Protein AF-A0A951DSE7-F1 (afdb_monomer)

pLDDT: mean 82.67, std 14.92, range [43.12, 98.25]

Nearest PDB structures (foldseek):
  3umk-assembly1_A  TM=4.446E-01  e=3.932E+00  Homo sapiens

Radius of gyration: 23.28 Å; Cα contacts (8 Å, |Δi|>4): 236; chains: 1; bounding box: 47×39×65 Å

Structure (mmCIF, N/CA/C/O backbone):
data_AF-A0A951DSE7-F1
#
_entry.id   AF-A0A951DSE7-F1
#
loop_
_atom_site.group_PDB
_atom_site.id
_atom_site.type_symbol
_atom_site.label_atom_id
_atom_site.label_alt_id
_atom_site.label_comp_id
_atom_site.label_asym_id
_atom_site.label_entity_id
_atom_site.label_seq_id
_atom_site.pdbx_PDB_ins_code
_atom_site.Cartn_x
_atom_site.Cartn_y
_atom_site.Cartn_z
_atom_site.occupancy
_atom_site.B_iso_or_equiv
_atom_site.auth_seq_id
_atom_site.auth_comp_id
_atom_site.auth_asym_id
_atom_site.auth_atom_id
_atom_site.pdbx_PDB_model_num
ATOM 1 N N . MET A 1 1 ? -20.922 -9.639 40.540 1.00 52.59 1 MET A N 1
ATOM 2 C CA . MET A 1 1 ? -21.982 -9.306 39.557 1.00 52.59 1 MET A CA 1
ATOM 3 C C . MET A 1 1 ? -21.734 -10.113 38.292 1.00 52.59 1 MET A C 1
ATOM 5 O O . MET A 1 1 ? -20.646 -10.017 37.745 1.00 52.59 1 MET A O 1
ATOM 9 N N . CYS A 1 2 ? -22.679 -10.951 37.861 1.00 60.00 2 CYS A N 1
ATOM 10 C CA . CYS A 1 2 ? -22.523 -11.738 36.634 1.00 60.00 2 CYS A CA 1
ATOM 11 C C . CYS A 1 2 ? -22.794 -10.851 35.403 1.00 60.00 2 CYS A C 1
ATOM 13 O O . CYS A 1 2 ? -23.818 -10.167 35.367 1.00 60.00 2 CYS A O 1
ATOM 15 N N . ALA A 1 3 ? -21.908 -10.867 34.403 1.00 63.62 3 ALA A N 1
ATOM 16 C CA . ALA A 1 3 ? -22.114 -10.141 33.146 1.00 63.62 3 ALA A CA 1
ATOM 17 C C . ALA A 1 3 ? -23.346 -10.682 32.395 1.00 63.62 3 ALA A C 1
ATOM 19 O O . ALA A 1 3 ? -23.548 -11.905 32.339 1.00 63.62 3 ALA A O 1
ATOM 20 N N . ARG A 1 4 ? -24.162 -9.784 31.822 1.00 83.31 4 ARG A N 1
ATOM 21 C CA . ARG A 1 4 ? -25.323 -10.139 30.979 1.00 83.31 4 ARG A CA 1
ATOM 22 C C . ARG A 1 4 ? -24.818 -10.818 29.694 1.00 83.31 4 ARG A C 1
ATOM 24 O O . ARG A 1 4 ? -23.717 -10.528 29.238 1.00 83.31 4 ARG A O 1
ATOM 31 N N . ARG A 1 5 ? -25.612 -11.709 29.081 1.00 78.25 5 ARG A N 1
ATOM 32 C CA . ARG A 1 5 ? -25.239 -12.422 27.833 1.00 78.25 5 ARG A CA 1
ATOM 33 C C . ARG A 1 5 ? -24.617 -11.525 26.737 1.00 78.25 5 ARG A C 1
ATOM 35 O O . ARG A 1 5 ? -23.549 -11.897 26.260 1.00 78.25 5 ARG A O 1
ATOM 42 N N . PRO A 1 6 ? -25.190 -10.361 26.370 1.00 81.56 6 PRO A N 1
ATOM 43 C CA . PRO A 1 6 ? -24.578 -9.485 25.364 1.00 81.56 6 PRO A CA 1
ATOM 44 C C . PRO A 1 6 ? -23.247 -8.865 25.818 1.00 81.56 6 PRO A C 1
ATOM 46 O O . PRO A 1 6 ? -22.363 -8.655 25.001 1.00 81.56 6 PRO A O 1
ATOM 49 N N . GLU A 1 7 ? -23.055 -8.620 27.116 1.00 87.62 7 GLU A N 1
ATOM 50 C CA . GLU A 1 7 ? -21.794 -8.079 27.645 1.00 87.62 7 GLU A CA 1
ATOM 51 C C . GLU A 1 7 ? -20.670 -9.113 27.559 1.00 87.62 7 GLU A C 1
ATOM 53 O O . GLU A 1 7 ? -19.542 -8.769 27.222 1.00 87.62 7 GLU A O 1
ATOM 58 N N . ARG A 1 8 ? -20.987 -10.391 27.805 1.00 88.62 8 ARG A N 1
ATOM 59 C CA . ARG A 1 8 ? -20.028 -11.496 27.657 1.00 88.62 8 ARG A CA 1
ATOM 60 C C . ARG A 1 8 ? -19.548 -11.646 26.216 1.00 88.62 8 ARG A C 1
ATOM 62 O O . ARG A 1 8 ? -18.382 -11.959 26.008 1.00 88.62 8 ARG A O 1
ATOM 69 N N . LEU A 1 9 ? -20.426 -11.403 25.240 1.00 91.69 9 LEU A N 1
ATOM 70 C CA . LEU A 1 9 ? -20.064 -11.433 23.824 1.00 91.69 9 LEU A CA 1
ATOM 71 C C . LEU A 1 9 ? -19.043 -10.337 23.494 1.00 91.69 9 LEU A C 1
ATOM 73 O O . LEU A 1 9 ? -18.012 -10.629 22.902 1.00 91.69 9 LEU A O 1
ATOM 77 N N . TRP A 1 10 ? -19.285 -9.104 23.943 1.00 90.44 10 TRP A N 1
ATOM 78 C CA . TRP A 1 10 ? -18.354 -7.991 23.733 1.00 90.44 10 TRP A CA 1
ATOM 79 C C . TRP A 1 10 ? -17.035 -8.156 24.489 1.00 90.44 10 TRP A C 1
ATOM 81 O O . TRP A 1 10 ? -15.987 -7.783 23.974 1.00 90.44 10 TRP A O 1
ATOM 91 N N . GLN A 1 11 ? -17.062 -8.755 25.681 1.00 89.88 11 GLN A N 1
ATOM 92 C CA . GLN A 1 11 ? -15.846 -9.120 26.410 1.00 89.88 11 GLN A CA 1
ATOM 93 C C . GLN A 1 11 ? -15.028 -10.164 25.646 1.00 89.88 11 GLN A C 1
ATOM 95 O O . GLN A 1 11 ? -13.821 -9.998 25.499 1.00 89.88 11 GLN A O 1
ATOM 100 N N . ALA A 1 12 ? -15.676 -11.214 25.135 1.00 92.50 12 ALA A N 1
ATOM 101 C CA . ALA A 1 12 ? -15.009 -12.226 24.323 1.00 92.50 12 ALA A CA 1
ATOM 102 C C . ALA A 1 12 ? -14.435 -11.617 23.037 1.00 92.50 12 ALA A C 1
ATOM 104 O O . ALA A 1 12 ? -13.278 -11.861 22.718 1.00 92.50 12 ALA A O 1
ATOM 105 N N . TYR A 1 13 ? -15.207 -10.773 22.349 1.00 93.38 13 TYR A N 1
ATOM 106 C CA . TYR A 1 13 ? -14.757 -10.062 21.155 1.00 93.38 13 TYR A CA 1
ATOM 107 C C . TYR A 1 13 ? -13.548 -9.164 21.433 1.00 93.38 13 TYR A C 1
ATOM 109 O O . TYR A 1 13 ? -12.573 -9.230 20.701 1.00 93.38 13 TYR A O 1
ATOM 117 N N . PHE A 1 14 ? -13.557 -8.397 22.527 1.00 92.19 14 PHE A N 1
ATOM 118 C CA . PHE A 1 14 ? -12.408 -7.583 22.930 1.00 92.19 14 PHE A CA 1
ATOM 119 C C . PHE A 1 14 ? -11.154 -8.422 23.189 1.00 92.19 14 PHE A C 1
ATOM 121 O O . PHE A 1 14 ? -10.070 -8.052 22.749 1.00 92.19 14 PHE A O 1
ATOM 128 N N . VAL A 1 15 ? -11.292 -9.558 23.880 1.00 92.94 15 VAL A N 1
ATOM 129 C CA . VAL A 1 15 ? -10.162 -10.465 24.126 1.00 92.94 15 VAL A CA 1
ATOM 130 C C . VAL A 1 15 ? -9.638 -11.040 22.812 1.00 92.94 15 VAL A C 1
ATOM 132 O O . VAL A 1 15 ? -8.430 -11.046 22.602 1.00 92.94 15 VAL A O 1
ATOM 135 N N . LEU A 1 16 ? -10.526 -11.486 21.922 1.00 93.50 16 LEU A N 1
ATOM 136 C CA . LEU A 1 16 ? -10.142 -12.032 20.620 1.00 93.50 16 LEU A CA 1
ATOM 137 C C . LEU A 1 16 ? -9.457 -10.980 19.745 1.00 93.50 16 LEU A C 1
ATOM 139 O O . LEU A 1 16 ? -8.369 -11.251 19.251 1.00 93.50 16 LEU A O 1
ATOM 143 N N . ALA A 1 17 ? -10.026 -9.777 19.640 1.00 89.38 17 ALA A N 1
ATOM 144 C CA . ALA A 1 17 ? -9.431 -8.660 18.912 1.00 89.38 17 ALA A CA 1
ATOM 145 C C . ALA A 1 17 ? -8.063 -8.275 19.497 1.00 89.38 17 ALA A C 1
ATOM 147 O O . ALA A 1 17 ? -7.111 -8.062 18.759 1.00 89.38 17 ALA A O 1
ATOM 148 N N . GLY A 1 18 ? -7.926 -8.247 20.827 1.00 87.62 18 GLY A N 1
ATOM 149 C CA . GLY A 1 18 ? -6.646 -7.971 21.482 1.00 87.62 18 GLY A CA 1
ATOM 150 C C . GLY A 1 18 ? -5.586 -9.037 21.199 1.00 87.62 18 GLY A C 1
ATOM 151 O O . GLY A 1 18 ? -4.441 -8.699 20.907 1.00 87.62 18 GLY A O 1
ATOM 152 N N . VAL A 1 19 ? -5.959 -10.320 21.251 1.00 89.06 19 VAL A N 1
ATOM 153 C CA . VAL A 1 19 ? -5.061 -11.434 20.907 1.00 89.06 19 VAL A CA 1
ATOM 154 C C . VAL A 1 19 ? -4.672 -11.379 19.432 1.00 89.06 19 VAL A C 1
ATOM 156 O O . VAL A 1 19 ? -3.492 -11.507 19.123 1.00 89.06 19 VAL A O 1
ATOM 159 N N . GLU A 1 20 ? -5.629 -11.147 18.534 1.00 88.19 20 GLU A N 1
ATOM 160 C CA . GLU A 1 20 ? -5.375 -10.971 17.105 1.00 88.19 20 GLU A CA 1
ATOM 161 C C . GLU A 1 20 ? -4.373 -9.840 16.870 1.00 88.19 20 GLU A C 1
ATOM 163 O O . GLU A 1 20 ? -3.300 -10.099 16.330 1.00 88.19 20 GLU A O 1
ATOM 168 N N . THR A 1 21 ? -4.653 -8.630 17.370 1.00 84.69 21 THR A N 1
ATOM 169 C CA . THR A 1 21 ? -3.757 -7.475 17.229 1.00 84.69 21 THR A CA 1
ATOM 170 C C . THR A 1 21 ? -2.352 -7.793 17.748 1.00 84.69 21 THR A C 1
ATOM 172 O O . THR A 1 21 ? -1.376 -7.502 17.061 1.00 84.69 21 THR A O 1
ATOM 175 N N . LEU A 1 22 ? -2.217 -8.431 18.918 1.00 83.81 22 LEU A N 1
ATOM 176 C CA . LEU A 1 22 ? -0.910 -8.807 19.477 1.00 83.81 22 LEU A CA 1
ATOM 177 C C . LEU A 1 22 ? -0.144 -9.794 18.589 1.00 83.81 22 LEU A C 1
ATOM 179 O O . LEU A 1 22 ? 1.071 -9.666 18.439 1.00 83.81 22 LEU A O 1
ATOM 183 N N . LEU A 1 23 ? -0.838 -10.769 18.002 1.00 84.62 23 LEU A N 1
ATOM 184 C CA . LEU A 1 23 ? -0.226 -11.777 17.136 1.00 84.62 23 LEU A CA 1
ATOM 185 C C . LEU A 1 23 ? 0.147 -11.215 15.759 1.00 84.62 23 LEU A C 1
ATOM 187 O O . LEU A 1 23 ? 1.103 -11.687 15.144 1.00 84.62 23 LEU A O 1
ATOM 191 N N . THR A 1 24 ? -0.590 -10.222 15.261 1.00 81.12 24 THR A N 1
ATOM 192 C CA . THR A 1 24 ? -0.434 -9.727 13.888 1.00 81.12 24 THR A CA 1
ATOM 193 C C . THR A 1 24 ? 0.381 -8.446 13.772 1.00 81.12 24 THR A C 1
ATOM 195 O O . THR A 1 24 ? 0.966 -8.215 12.717 1.00 81.12 24 THR A O 1
ATOM 198 N N . VAL A 1 25 ? 0.456 -7.611 14.815 1.00 76.50 25 VAL A N 1
ATOM 199 C CA . VAL A 1 25 ? 1.111 -6.287 14.735 1.00 76.50 25 VAL A CA 1
ATOM 200 C C . VAL A 1 25 ? 2.616 -6.373 14.457 1.00 76.50 25 VAL A C 1
ATOM 202 O O . VAL A 1 25 ? 3.182 -5.466 13.860 1.00 76.50 25 VAL A O 1
ATOM 205 N N . GLY A 1 26 ? 3.267 -7.475 14.844 1.00 70.69 26 GLY A N 1
ATOM 206 C CA . GLY A 1 26 ? 4.692 -7.709 14.579 1.00 70.69 26 GLY A CA 1
ATOM 207 C C . GLY A 1 26 ? 4.998 -8.266 13.186 1.00 70.69 26 GLY A C 1
ATOM 208 O O . GLY A 1 26 ? 6.162 -8.494 12.859 1.00 70.69 26 GLY A O 1
ATOM 209 N N . LYS A 1 27 ? 3.976 -8.537 12.366 1.00 74.62 27 LYS A N 1
ATOM 210 C CA . LYS A 1 27 ? 4.153 -9.124 11.037 1.00 74.62 27 LYS A CA 1
ATOM 211 C C . LYS A 1 27 ? 4.659 -8.070 10.047 1.00 74.62 27 LYS A C 1
ATOM 213 O O . LYS A 1 27 ? 4.184 -6.938 10.035 1.00 74.62 27 LYS A O 1
ATOM 218 N N . LEU A 1 28 ? 5.579 -8.457 9.160 1.00 67.69 28 LEU A N 1
ATOM 219 C CA . LEU A 1 28 ? 5.971 -7.622 8.017 1.00 67.69 28 LEU A CA 1
ATOM 220 C C . LEU A 1 28 ? 4.732 -7.261 7.180 1.00 67.69 28 LEU A C 1
ATOM 222 O O . LEU A 1 28 ? 3.950 -8.141 6.815 1.00 67.69 28 LEU A O 1
ATOM 226 N N . GLY A 1 29 ? 4.553 -5.966 6.906 1.00 66.06 29 GLY A N 1
ATOM 227 C CA . GLY A 1 29 ? 3.365 -5.425 6.238 1.00 66.06 29 GLY A CA 1
ATOM 228 C C . GLY A 1 29 ? 2.180 -5.117 7.166 1.00 66.06 29 GLY A C 1
ATOM 229 O O . GLY A 1 29 ? 1.130 -4.697 6.678 1.00 66.06 29 GLY A O 1
ATOM 230 N N . ALA A 1 30 ? 2.309 -5.305 8.486 1.00 70.25 30 ALA A N 1
ATOM 231 C CA . ALA A 1 30 ? 1.315 -4.821 9.439 1.00 70.25 30 ALA A CA 1
ATOM 232 C C . ALA A 1 30 ? 1.254 -3.287 9.420 1.00 70.25 30 ALA A C 1
ATOM 234 O O . ALA A 1 30 ? 2.276 -2.608 9.356 1.00 70.25 30 ALA A O 1
ATOM 235 N N . SER A 1 31 ? 0.041 -2.741 9.482 1.00 69.56 31 SER A N 1
ATOM 236 C CA . SER A 1 31 ? -0.204 -1.299 9.445 1.00 69.56 31 SER A CA 1
ATOM 237 C C . SER A 1 31 ? -1.162 -0.865 10.553 1.00 69.56 31 SER A C 1
ATOM 239 O O . SER A 1 31 ? -1.663 -1.675 11.335 1.00 69.56 31 SER A O 1
ATOM 241 N N . SER A 1 32 ? -1.443 0.435 10.617 1.00 71.00 32 SER A N 1
ATOM 242 C CA . SER A 1 32 ? -2.412 1.044 11.534 1.00 71.00 32 SER A CA 1
ATOM 243 C C . SER A 1 32 ? -3.760 0.321 11.582 1.00 71.00 32 SER A C 1
ATOM 245 O O . SER A 1 32 ? -4.372 0.241 12.643 1.00 71.00 32 SER A O 1
ATOM 247 N N . ASN A 1 33 ? -4.213 -0.243 10.462 1.00 75.56 33 ASN A N 1
ATOM 248 C CA . ASN A 1 33 ? -5.548 -0.832 10.346 1.00 75.56 33 ASN A CA 1
ATOM 249 C C . ASN A 1 33 ? -5.786 -2.015 11.302 1.00 75.56 33 ASN A C 1
ATOM 251 O O . ASN A 1 33 ? -6.926 -2.273 11.673 1.00 75.56 33 ASN A O 1
ATOM 255 N N . TYR A 1 34 ? -4.729 -2.682 11.775 1.00 78.75 34 TYR A N 1
ATOM 256 C CA . TYR A 1 34 ? -4.821 -3.799 12.726 1.00 78.75 34 TYR A CA 1
ATOM 257 C C . TYR A 1 34 ? -5.286 -3.384 14.132 1.00 78.75 34 TYR A C 1
ATOM 259 O O . TYR A 1 34 ? -5.658 -4.231 14.944 1.00 78.75 34 TYR A O 1
ATOM 267 N N . TRP A 1 35 ? -5.283 -2.083 14.429 1.00 81.69 35 TRP A N 1
ATOM 268 C CA . TRP A 1 35 ? -5.769 -1.529 15.692 1.00 81.69 35 TRP A CA 1
ATOM 269 C C . TRP A 1 35 ? -7.266 -1.192 15.665 1.00 81.69 35 TRP A C 1
ATOM 271 O O . TRP A 1 35 ? -7.836 -0.892 16.720 1.00 81.69 35 TRP A O 1
ATOM 281 N N . LEU A 1 36 ? -7.915 -1.228 14.493 1.00 83.00 36 LEU A N 1
ATOM 282 C CA . LEU A 1 36 ? -9.318 -0.825 14.335 1.00 83.00 36 LEU A CA 1
ATOM 283 C C . LEU A 1 36 ? -10.268 -1.718 15.133 1.00 83.00 36 LEU A C 1
ATOM 285 O O . LEU A 1 36 ? -11.119 -1.201 15.856 1.00 83.00 36 LEU A O 1
ATOM 289 N N . GLU A 1 37 ? -10.081 -3.034 15.062 1.00 87.00 37 GLU A N 1
ATOM 290 C CA . GLU A 1 37 ? -10.913 -4.015 15.770 1.00 87.00 37 GLU A CA 1
ATOM 291 C C . GLU A 1 37 ? -10.835 -3.821 17.291 1.00 87.00 37 GLU A C 1
ATOM 293 O O . GLU A 1 37 ? -11.853 -3.691 17.980 1.00 87.00 37 GLU A O 1
ATOM 298 N N . LEU A 1 38 ? -9.617 -3.671 17.818 1.00 86.25 38 LEU A N 1
ATOM 299 C CA . LEU A 1 38 ? -9.396 -3.383 19.233 1.00 86.25 38 LEU A CA 1
ATOM 300 C C . LEU A 1 38 ? -9.985 -2.022 19.648 1.00 86.25 38 LEU A C 1
ATOM 302 O O . LEU A 1 38 ? -10.579 -1.905 20.724 1.00 86.25 38 LEU A O 1
ATOM 306 N N . SER A 1 39 ? -9.879 -0.999 18.794 1.00 83.94 39 SER A N 1
ATOM 307 C CA . SER A 1 39 ? -10.446 0.335 19.043 1.00 83.94 39 SER A CA 1
ATOM 308 C C . SER A 1 39 ? -11.981 0.294 19.104 1.00 83.94 39 SER A C 1
ATOM 310 O O . SER A 1 39 ? -12.594 0.886 20.002 1.00 83.94 39 SER A O 1
ATOM 312 N N . ALA A 1 40 ? -12.612 -0.448 18.190 1.00 87.06 40 ALA A N 1
ATOM 313 C CA . ALA A 1 40 ? -14.058 -0.639 18.151 1.00 87.06 40 ALA A CA 1
ATOM 314 C C . ALA A 1 40 ? -14.549 -1.386 19.400 1.00 87.06 40 ALA A C 1
ATOM 316 O O . ALA A 1 40 ? -15.445 -0.904 20.100 1.00 87.06 40 ALA A O 1
ATOM 317 N N . ALA A 1 41 ? -13.903 -2.504 19.745 1.00 89.75 41 ALA A N 1
ATOM 318 C CA . ALA A 1 41 ? -14.232 -3.288 20.933 1.00 89.75 41 ALA A CA 1
ATOM 319 C C . ALA A 1 41 ? -14.085 -2.467 22.230 1.00 89.75 41 ALA A C 1
ATOM 321 O O . ALA A 1 41 ? -14.965 -2.496 23.096 1.00 89.75 41 ALA A O 1
ATOM 322 N N . THR A 1 42 ? -13.011 -1.678 22.340 1.00 86.12 42 THR A N 1
ATOM 323 C CA . THR A 1 42 ? -12.765 -0.782 23.484 1.00 86.12 42 THR A CA 1
ATOM 324 C C . THR A 1 42 ? -13.875 0.258 23.626 1.00 86.12 42 THR A C 1
ATOM 326 O O . THR A 1 42 ? -14.398 0.461 24.724 1.00 86.12 42 THR A O 1
ATOM 329 N N . SER A 1 43 ? -14.288 0.878 22.517 1.00 86.50 43 SER A N 1
ATOM 330 C CA . SER A 1 43 ? -15.341 1.902 22.505 1.00 86.50 43 SER A CA 1
ATOM 331 C C . SER A 1 43 ? -16.677 1.356 23.017 1.00 86.50 43 SER A C 1
ATOM 333 O O . SER A 1 43 ? -17.353 2.000 23.824 1.00 86.50 43 SER A O 1
ATOM 335 N N . VAL A 1 44 ? -17.037 0.132 22.618 1.00 88.00 44 VAL A N 1
ATOM 336 C CA . VAL A 1 44 ? -18.268 -0.522 23.086 1.00 88.00 44 VAL A CA 1
ATOM 337 C C . VAL A 1 44 ? -18.183 -0.879 24.572 1.00 88.00 44 VAL A C 1
ATOM 339 O O . VAL A 1 44 ? -19.128 -0.617 25.323 1.00 88.00 44 VAL A O 1
ATOM 342 N N . LEU A 1 45 ? -17.052 -1.422 25.034 1.00 88.00 45 LEU A N 1
ATOM 343 C CA . LEU A 1 45 ? -16.867 -1.764 26.448 1.00 88.00 45 LEU A CA 1
ATOM 344 C C . LEU A 1 45 ? -16.890 -0.535 27.362 1.00 88.00 45 LEU A C 1
ATOM 346 O O . LEU A 1 45 ? -17.463 -0.611 28.452 1.00 88.00 45 LEU A O 1
ATOM 350 N N . ILE A 1 46 ? -16.353 0.604 26.914 1.00 85.25 46 ILE A N 1
ATOM 351 C CA . ILE A 1 46 ? -16.479 1.886 27.623 1.00 85.25 46 ILE A CA 1
ATOM 352 C C . ILE A 1 46 ? -17.958 2.238 27.841 1.00 85.25 46 ILE A C 1
ATOM 354 O O . ILE A 1 46 ? -18.352 2.584 28.959 1.00 85.25 46 ILE A O 1
ATOM 358 N N . GLY A 1 47 ? -18.796 2.082 26.811 1.00 83.81 47 GLY A N 1
ATOM 359 C CA . GLY A 1 47 ? -20.243 2.289 26.905 1.00 83.81 47 GLY A CA 1
ATOM 360 C C . GLY A 1 47 ? -20.923 1.356 27.914 1.00 83.81 47 GLY A C 1
ATOM 361 O O . GLY A 1 47 ? -21.702 1.811 28.757 1.00 83.81 47 GLY A O 1
ATOM 362 N N . VAL A 1 48 ? -20.590 0.061 27.882 1.00 86.38 48 VAL A N 1
ATOM 363 C CA . VAL A 1 48 ? -21.125 -0.943 28.824 1.00 86.38 48 VAL A CA 1
ATOM 364 C C . VAL A 1 48 ? -20.750 -0.599 30.267 1.00 86.38 48 VAL A C 1
ATOM 366 O O . VAL A 1 48 ? -21.618 -0.567 31.142 1.00 86.38 48 VAL A O 1
ATOM 369 N N . VAL A 1 49 ? -19.475 -0.301 30.528 1.00 83.81 49 VAL A N 1
ATOM 370 C CA . VAL A 1 49 ? -18.984 0.047 31.871 1.00 83.81 49 VAL A CA 1
ATOM 371 C C . VAL A 1 49 ? -19.646 1.326 32.381 1.00 83.81 49 VAL A C 1
ATOM 373 O O . VAL A 1 49 ? -20.092 1.365 33.529 1.00 83.81 49 VAL A O 1
ATOM 376 N N . ALA A 1 50 ? -19.783 2.349 31.538 1.00 81.62 50 ALA A N 1
ATOM 377 C CA . ALA A 1 50 ? -20.447 3.592 31.915 1.00 81.62 50 ALA A CA 1
ATOM 378 C C . ALA A 1 50 ? -21.916 3.378 32.301 1.00 81.62 50 ALA A C 1
ATOM 380 O O . ALA A 1 50 ? -22.374 3.921 33.309 1.00 81.62 50 ALA A O 1
ATOM 381 N N . MET A 1 51 ? -22.644 2.548 31.546 1.00 81.25 51 MET A N 1
ATOM 382 C CA . MET A 1 51 ? -24.021 2.182 31.881 1.00 81.25 51 MET A CA 1
ATOM 383 C C . MET A 1 51 ? -24.103 1.453 33.224 1.00 81.25 51 MET A C 1
ATOM 385 O O . MET A 1 51 ? -24.942 1.804 34.051 1.00 81.25 51 MET A O 1
ATOM 389 N N . ARG A 1 52 ? -23.194 0.509 33.498 1.00 81.12 52 ARG A N 1
ATOM 390 C CA . ARG A 1 52 ? -23.137 -0.187 34.797 1.00 81.12 52 ARG A CA 1
ATOM 391 C C . ARG A 1 52 ? -22.839 0.751 35.957 1.00 81.12 52 ARG A C 1
ATOM 393 O O . ARG A 1 52 ? -23.464 0.639 37.008 1.00 81.12 52 ARG A O 1
ATOM 400 N N . ILE A 1 53 ? -21.917 1.693 35.776 1.00 78.94 53 ILE A N 1
ATOM 401 C CA . ILE A 1 53 ? -21.599 2.668 36.822 1.00 78.94 53 ILE A CA 1
ATOM 402 C C . ILE A 1 53 ? -22.803 3.575 37.090 1.00 78.94 53 ILE A C 1
ATOM 404 O O . ILE A 1 53 ? -23.076 3.848 38.254 1.00 78.94 53 ILE A O 1
ATOM 408 N N . ARG A 1 54 ? -23.562 3.980 36.063 1.00 78.31 54 ARG A N 1
ATOM 409 C CA . ARG A 1 54 ? -24.810 4.743 36.246 1.00 78.31 54 ARG A CA 1
ATOM 410 C C . ARG A 1 54 ? -25.910 3.940 36.943 1.00 78.31 54 ARG A C 1
ATOM 412 O O . ARG A 1 54 ? -26.593 4.512 37.783 1.00 78.31 54 ARG A O 1
ATOM 419 N N . GLU A 1 55 ? -26.074 2.652 36.621 1.00 81.19 55 GLU A N 1
ATOM 420 C CA . GLU A 1 55 ? -27.039 1.763 37.299 1.00 81.19 55 GLU A CA 1
ATOM 421 C C . GLU A 1 55 ? -26.740 1.655 38.809 1.00 81.19 55 GLU A C 1
ATOM 423 O O . GLU A 1 55 ? -27.663 1.616 39.617 1.00 81.19 55 GLU A O 1
ATOM 428 N N . VAL A 1 56 ? -25.457 1.609 39.195 1.00 81.12 56 VAL A N 1
ATOM 429 C CA . VAL A 1 56 ? -25.030 1.391 40.593 1.00 81.12 56 VAL A CA 1
ATOM 430 C C . VAL A 1 56 ? -24.821 2.696 41.370 1.00 81.12 56 VAL A C 1
ATOM 432 O O . VAL A 1 56 ? -24.984 2.711 42.587 1.00 81.12 56 VAL A O 1
ATOM 435 N N . ARG A 1 57 ? -24.416 3.777 40.695 1.00 77.38 57 ARG A N 1
ATOM 436 C CA . ARG A 1 57 ? -24.061 5.080 41.286 1.00 77.38 57 ARG A CA 1
ATOM 437 C C . ARG A 1 57 ? -24.588 6.232 40.423 1.00 77.38 57 ARG A C 1
ATOM 439 O O . ARG A 1 57 ? -23.806 6.856 39.691 1.00 77.38 57 ARG A O 1
ATOM 446 N N . PRO A 1 58 ? -25.900 6.522 40.476 1.00 71.62 58 PRO A N 1
ATOM 447 C CA . PRO A 1 58 ? -26.530 7.541 39.635 1.00 71.62 58 PRO A CA 1
ATOM 448 C C . PRO A 1 58 ? -25.956 8.951 39.854 1.00 71.62 58 PRO A C 1
ATOM 450 O O . PRO A 1 58 ? -25.993 9.779 38.945 1.00 71.62 58 PRO A O 1
ATOM 453 N N . GLU A 1 59 ? -25.361 9.222 41.017 1.00 76.00 59 GLU A N 1
ATOM 454 C CA . GLU A 1 59 ? -24.732 10.499 41.370 1.00 76.00 59 GLU A CA 1
ATOM 455 C C . GLU A 1 59 ? -23.426 10.817 40.610 1.00 76.00 59 GLU A C 1
ATOM 457 O O . GLU A 1 59 ? -22.965 11.964 40.613 1.00 76.00 59 GLU A O 1
ATOM 462 N N . ARG A 1 60 ? -22.811 9.849 39.912 1.00 66.88 60 ARG A N 1
ATOM 463 C CA . ARG A 1 60 ? -21.548 10.067 39.182 1.00 66.88 60 ARG A CA 1
ATOM 464 C C . ARG A 1 60 ? -21.761 10.754 37.827 1.00 66.88 60 ARG A C 1
ATOM 466 O O . ARG A 1 60 ? -21.888 10.106 36.790 1.00 66.88 60 ARG A O 1
ATOM 473 N N . ARG A 1 61 ? -21.671 12.091 37.820 1.00 64.50 61 ARG A N 1
ATOM 474 C CA . ARG A 1 61 ? -21.803 12.956 36.620 1.00 64.50 61 ARG A CA 1
ATOM 475 C C . ARG A 1 61 ? -20.718 12.780 35.541 1.00 64.50 61 ARG A C 1
ATOM 477 O O . ARG A 1 61 ? -20.907 13.248 34.420 1.00 64.50 61 ARG A O 1
ATOM 484 N N . LEU A 1 62 ? -19.611 12.093 35.843 1.00 62.31 62 LEU A N 1
ATOM 485 C CA . LEU A 1 62 ? -18.525 11.843 34.881 1.00 62.31 62 LEU A CA 1
ATOM 486 C C . LEU A 1 62 ? -18.966 10.952 33.700 1.00 62.31 62 LEU A C 1
ATOM 488 O O . LEU A 1 62 ? -18.363 11.005 32.638 1.00 62.31 62 LEU A O 1
ATOM 492 N N . PHE A 1 63 ? -20.044 10.175 33.858 1.00 64.69 63 PHE A N 1
ATOM 493 C CA . PHE A 1 63 ? -20.603 9.293 32.821 1.00 64.69 63 PHE A CA 1
ATOM 494 C C . PHE A 1 63 ? -21.837 9.892 32.128 1.00 64.69 63 PHE A C 1
ATOM 496 O O . PHE A 1 63 ? -22.744 9.181 31.695 1.00 64.69 63 PHE A O 1
ATOM 503 N N . THR A 1 64 ? -21.893 11.220 32.039 1.00 70.50 64 THR A N 1
ATOM 504 C CA . THR A 1 64 ? -22.794 11.924 31.115 1.00 70.50 64 THR A CA 1
ATOM 505 C C . THR A 1 64 ? -22.334 11.704 29.667 1.00 70.50 64 THR A C 1
ATOM 507 O O . THR A 1 64 ? -21.184 11.337 29.438 1.00 70.50 64 THR A O 1
ATOM 510 N N . ALA A 1 65 ? -23.209 11.930 28.678 1.00 70.06 65 ALA A N 1
ATOM 511 C CA . ALA A 1 65 ? -22.864 11.809 27.254 1.00 70.06 65 ALA A CA 1
ATOM 512 C C . ALA A 1 65 ? -21.528 12.494 26.859 1.00 70.06 65 ALA A C 1
ATOM 514 O O . ALA A 1 65 ? -20.718 11.835 26.209 1.00 70.06 65 ALA A O 1
ATOM 515 N N . PRO A 1 66 ? -21.221 13.738 27.294 1.00 73.94 66 PRO A N 1
ATOM 516 C CA . PRO A 1 66 ? -19.928 14.364 27.001 1.00 73.94 66 PRO A CA 1
ATOM 517 C C . PRO A 1 66 ? -18.738 13.715 27.725 1.00 73.94 66 PRO A C 1
ATOM 519 O O . PRO A 1 66 ? -17.661 13.626 27.146 1.00 73.94 66 PRO A O 1
ATOM 522 N N . GLY A 1 67 ? -18.902 13.226 28.959 1.00 75.38 67 GLY A N 1
ATOM 523 C CA . GLY A 1 67 ? -17.821 12.543 29.683 1.00 75.38 67 GLY A CA 1
ATOM 524 C C . GLY A 1 67 ? -17.498 11.159 29.107 1.00 75.38 67 GLY A C 1
ATOM 525 O O . GLY A 1 67 ? -16.337 10.774 29.012 1.00 75.38 67 GLY A O 1
ATOM 526 N N . LEU A 1 68 ? -18.523 10.450 28.630 1.00 73.06 68 LEU A N 1
ATOM 527 C CA . LEU A 1 68 ? -18.398 9.226 27.836 1.00 73.06 68 LEU A CA 1
ATOM 528 C C . LEU A 1 68 ? -17.687 9.481 26.506 1.00 73.06 68 LEU A C 1
ATOM 530 O O . LEU A 1 68 ? -16.755 8.758 26.168 1.00 73.06 68 LEU A O 1
ATOM 534 N N . ALA A 1 69 ? -18.092 10.530 25.786 1.00 71.75 69 ALA A N 1
ATOM 535 C CA . ALA A 1 69 ? -17.440 10.937 24.547 1.00 71.75 69 ALA A CA 1
ATOM 536 C C . ALA A 1 69 ? -15.966 11.295 24.785 1.00 71.75 69 ALA A C 1
ATOM 538 O O . ALA A 1 69 ? -15.112 10.853 24.027 1.00 71.75 69 ALA A O 1
ATOM 539 N N . ALA A 1 70 ? -15.651 12.009 25.870 1.00 77.50 70 ALA A N 1
ATOM 540 C CA . ALA A 1 70 ? -14.277 12.320 26.253 1.00 77.50 70 ALA A CA 1
ATOM 541 C C . ALA A 1 70 ? -13.471 11.063 26.617 1.00 77.50 70 ALA A C 1
ATOM 543 O O . ALA A 1 70 ? -12.313 10.958 26.235 1.00 77.50 70 ALA A O 1
ATOM 544 N N . LEU A 1 71 ? -14.066 10.086 27.308 1.00 79.00 71 LEU A N 1
ATOM 545 C CA . LEU A 1 71 ? -13.389 8.835 27.659 1.00 79.00 71 LEU A CA 1
ATOM 546 C C . LEU A 1 71 ? -13.107 7.968 26.425 1.00 79.00 71 LEU A C 1
ATOM 548 O O . LEU A 1 71 ? -12.005 7.441 26.293 1.00 79.00 71 LEU A O 1
ATOM 552 N N . VAL A 1 72 ? -14.074 7.856 25.510 1.00 77.50 72 VAL A N 1
ATOM 553 C CA . VAL A 1 72 ? -13.873 7.203 24.207 1.00 77.50 72 VAL A CA 1
ATOM 554 C C . VAL A 1 72 ? -12.796 7.943 23.423 1.00 77.50 72 VAL A C 1
ATOM 556 O O . VAL A 1 72 ? -11.872 7.315 22.924 1.00 77.50 72 VAL A O 1
ATOM 559 N N . PHE A 1 73 ? -12.852 9.274 23.380 1.00 77.44 73 PHE A N 1
ATOM 560 C CA . PHE A 1 73 ? -11.848 10.092 22.710 1.00 77.44 73 PHE A CA 1
ATOM 561 C C . PHE A 1 73 ? -10.448 9.876 23.298 1.00 77.44 73 PHE A C 1
ATOM 563 O O . PHE A 1 73 ? -9.509 9.650 22.548 1.00 77.44 73 PHE A O 1
ATOM 570 N N . VAL A 1 74 ? -10.300 9.844 24.624 1.00 80.06 74 VAL A N 1
ATOM 571 C CA . VAL A 1 74 ? -9.021 9.556 25.292 1.00 80.06 74 VAL A CA 1
ATOM 572 C C . VAL A 1 74 ? -8.550 8.124 25.026 1.00 80.06 74 VAL A C 1
ATOM 574 O O . VAL A 1 74 ? -7.360 7.922 24.823 1.00 80.06 74 VAL A O 1
ATOM 577 N N . ALA A 1 75 ? -9.440 7.131 24.981 1.00 77.56 75 ALA A N 1
ATOM 578 C CA . ALA A 1 75 ? -9.073 5.752 24.642 1.00 77.56 75 ALA A CA 1
ATOM 579 C C . ALA A 1 75 ? -8.625 5.609 23.175 1.00 77.56 75 ALA A C 1
ATOM 581 O O . ALA A 1 75 ? -7.642 4.925 22.881 1.00 77.56 75 ALA A O 1
ATOM 582 N N . LEU A 1 76 ? -9.294 6.315 22.261 1.00 74.06 76 LEU A N 1
ATOM 583 C CA . LEU A 1 76 ? -8.870 6.433 20.867 1.00 74.06 76 LEU A CA 1
ATOM 584 C C . LEU A 1 76 ? -7.514 7.150 20.774 1.00 74.06 76 LEU A C 1
ATOM 586 O O . LEU A 1 76 ? -6.628 6.677 20.069 1.00 74.06 76 LEU A O 1
ATOM 590 N N . LEU A 1 77 ? -7.299 8.217 21.554 1.00 70.69 77 LEU A N 1
ATOM 591 C CA . LEU A 1 77 ? -6.010 8.909 21.658 1.00 70.69 77 LEU A CA 1
ATOM 592 C C . LEU A 1 77 ? -4.910 8.044 22.291 1.00 70.69 77 LEU A C 1
ATOM 594 O O . LEU A 1 77 ? -3.761 8.130 21.883 1.00 70.69 77 LEU A O 1
ATOM 598 N N . ALA A 1 78 ? -5.222 7.173 23.247 1.00 68.00 78 ALA A N 1
ATOM 599 C CA . ALA A 1 78 ? -4.253 6.238 23.827 1.00 68.00 78 ALA A CA 1
ATOM 600 C C . ALA A 1 78 ? -3.805 5.169 22.821 1.00 68.00 78 ALA A C 1
ATOM 602 O O . ALA A 1 78 ? -2.725 4.600 22.958 1.00 68.00 78 ALA A O 1
ATOM 603 N N . SER A 1 79 ? -4.610 4.935 21.784 1.00 64.75 79 SER A N 1
ATOM 604 C CA . SER A 1 79 ? -4.237 4.094 20.649 1.00 64.75 79 SER A CA 1
ATOM 605 C C . SER A 1 79 ? -3.340 4.851 19.659 1.00 64.75 79 SER A C 1
ATOM 607 O O . SER A 1 79 ? -2.670 4.225 18.844 1.00 64.75 79 SER A O 1
ATOM 609 N N . VAL A 1 80 ? -3.265 6.190 19.734 1.00 63.59 80 VAL A N 1
ATOM 610 C CA . VAL A 1 80 ? -2.491 7.033 18.805 1.00 63.59 80 VAL A CA 1
ATOM 611 C C . VAL A 1 80 ? -0.997 6.726 18.808 1.00 63.59 80 VAL A C 1
ATOM 613 O O . VAL A 1 80 ? -0.479 6.667 17.711 1.00 63.59 80 VAL A O 1
ATOM 616 N N . PRO A 1 81 ? -0.287 6.454 19.920 1.00 57.88 81 PRO A N 1
ATOM 617 C CA . PRO A 1 81 ? 1.105 5.982 19.888 1.00 57.88 81 PRO A CA 1
ATOM 618 C C . PRO A 1 81 ? 1.298 4.681 19.088 1.00 57.88 81 PRO A C 1
ATOM 620 O O . PRO A 1 81 ? 2.277 4.522 18.362 1.00 57.88 81 PRO A O 1
ATOM 623 N N . ALA A 1 82 ? 0.324 3.773 19.177 1.00 59.78 82 ALA A N 1
ATOM 624 C CA . ALA A 1 82 ? 0.272 2.513 18.436 1.00 59.78 82 ALA A CA 1
ATOM 625 C C . ALA A 1 82 ? -0.025 2.734 16.942 1.00 59.78 82 ALA A C 1
ATOM 627 O O . ALA A 1 82 ? 0.583 2.101 16.078 1.00 59.78 82 ALA A O 1
ATOM 628 N N . TYR A 1 83 ? -0.882 3.707 16.630 1.00 57.84 83 TYR A N 1
ATOM 629 C CA . TYR A 1 83 ? -0.993 4.259 15.285 1.00 57.84 83 TYR A CA 1
ATOM 630 C C . TYR A 1 83 ? 0.306 4.994 14.884 1.00 57.84 83 TYR A C 1
ATOM 632 O O . TYR A 1 83 ? 0.708 4.907 13.731 1.00 57.84 83 TYR A O 1
ATOM 640 N N . GLN A 1 84 ? 1.017 5.645 15.816 1.00 48.31 84 GLN A N 1
ATOM 641 C CA . GLN A 1 84 ? 2.138 6.558 15.572 1.00 48.31 84 GLN A CA 1
ATOM 642 C C . GLN A 1 84 ? 3.488 5.914 15.325 1.00 48.31 84 GLN A C 1
ATOM 644 O O . GLN A 1 84 ? 4.291 6.515 14.614 1.00 48.31 84 GLN A O 1
ATOM 649 N N . ALA A 1 85 ? 3.699 4.677 15.763 1.00 52.06 85 ALA A N 1
ATOM 650 C CA . ALA A 1 85 ? 4.790 3.859 15.237 1.00 52.06 85 ALA A CA 1
ATOM 651 C C . ALA A 1 85 ? 4.714 3.717 13.695 1.00 52.06 85 ALA A C 1
ATOM 653 O O . ALA A 1 85 ? 5.744 3.550 13.054 1.00 52.06 85 ALA A O 1
ATOM 654 N N . ASN A 1 86 ? 3.518 3.891 13.106 1.00 50.56 86 ASN A N 1
ATOM 655 C CA . ASN A 1 86 ? 3.291 4.054 11.664 1.00 50.56 86 ASN A CA 1
ATOM 656 C C . ASN A 1 86 ? 3.027 5.518 11.237 1.00 50.56 86 ASN A C 1
ATOM 658 O O . ASN A 1 86 ? 3.086 5.828 10.052 1.00 50.56 86 ASN A O 1
ATOM 662 N N . VAL A 1 87 ? 2.730 6.441 12.164 1.00 43.12 87 VAL A N 1
ATOM 663 C CA . VAL A 1 87 ? 2.443 7.865 11.874 1.00 43.12 87 VAL A CA 1
ATOM 664 C C . VAL A 1 87 ? 3.698 8.731 11.872 1.00 43.12 87 VAL A C 1
ATOM 666 O O . VAL A 1 87 ? 3.604 9.841 11.398 1.00 43.12 87 VAL A O 1
ATOM 669 N N . SER A 1 88 ? 4.887 8.295 12.288 1.00 43.47 88 SER A N 1
ATOM 670 C CA . SER A 1 88 ? 6.111 9.002 11.857 1.00 43.47 88 SER A CA 1
ATOM 671 C C . SER A 1 88 ? 6.266 8.906 10.334 1.00 43.47 88 SER A C 1
ATOM 673 O O . SER A 1 88 ? 6.435 9.923 9.674 1.00 43.47 88 SER A O 1
ATOM 675 N N . GLN A 1 89 ? 6.041 7.716 9.765 1.00 50.03 89 GLN A N 1
ATOM 676 C CA . GLN A 1 89 ? 5.947 7.513 8.317 1.00 50.03 89 GLN A CA 1
ATOM 677 C C . GLN A 1 89 ? 4.714 8.195 7.716 1.00 50.03 89 GLN A C 1
ATOM 679 O O . GLN A 1 89 ? 4.828 8.832 6.675 1.00 50.03 89 GLN A O 1
ATOM 684 N N . ALA A 1 90 ? 3.547 8.112 8.365 1.00 46.06 90 ALA A N 1
ATOM 685 C CA . ALA A 1 90 ? 2.348 8.775 7.859 1.00 46.06 90 ALA A CA 1
ATOM 686 C C . ALA A 1 90 ? 2.395 10.299 8.026 1.00 46.06 90 ALA A C 1
ATOM 688 O O . ALA A 1 90 ? 1.827 10.965 7.192 1.00 46.06 90 ALA A O 1
ATOM 689 N N . LEU A 1 91 ? 3.064 10.883 9.027 1.00 45.41 91 LEU A N 1
ATOM 690 C CA . LEU A 1 91 ? 3.283 12.333 9.158 1.00 45.41 91 LEU A CA 1
ATOM 691 C C . LEU A 1 91 ? 4.372 12.791 8.204 1.00 45.41 91 LEU A C 1
ATOM 693 O O . LEU A 1 91 ? 4.205 13.851 7.635 1.00 45.41 91 LEU A O 1
ATOM 697 N N . GLU A 1 92 ? 5.443 12.034 7.966 1.00 52.28 92 GLU A N 1
ATOM 698 C CA . GLU A 1 92 ? 6.372 12.349 6.872 1.00 52.28 92 GLU A CA 1
ATOM 699 C C . GLU A 1 92 ? 5.640 12.334 5.524 1.00 52.28 92 GLU A C 1
ATOM 701 O O . GLU A 1 92 ? 5.766 13.276 4.748 1.00 52.28 92 GLU A O 1
ATOM 706 N N . GLN A 1 93 ? 4.790 11.331 5.280 1.00 49.59 93 GLN A N 1
ATOM 707 C CA . GLN A 1 93 ? 3.942 11.260 4.090 1.00 49.59 93 GLN A CA 1
ATOM 708 C C . GLN A 1 93 ? 2.846 12.330 4.074 1.00 49.59 93 GLN A C 1
ATOM 710 O O . GLN A 1 93 ? 2.544 12.836 3.004 1.00 49.59 93 GLN A O 1
ATOM 715 N N . GLU A 1 94 ? 2.252 12.702 5.209 1.00 46.25 94 GLU A N 1
ATOM 716 C CA . GLU A 1 94 ? 1.141 13.659 5.296 1.00 46.25 94 GLU A CA 1
ATOM 717 C C . GLU A 1 94 ? 1.640 15.110 5.333 1.00 46.25 94 GLU A C 1
ATOM 719 O O . GLU A 1 94 ? 0.978 15.991 4.805 1.00 46.25 94 GLU A O 1
ATOM 724 N N . PHE A 1 95 ? 2.821 15.381 5.896 1.00 46.75 95 PHE A N 1
ATOM 725 C CA . PHE A 1 95 ? 3.521 16.660 5.765 1.00 46.75 95 PHE A CA 1
ATOM 726 C C . PHE A 1 95 ? 4.075 16.821 4.348 1.00 46.75 95 PHE A C 1
ATOM 728 O O . PHE A 1 95 ? 3.857 17.874 3.758 1.00 46.75 95 PHE A O 1
ATOM 735 N N . ALA A 1 96 ? 4.637 15.767 3.740 1.00 49.06 96 ALA A N 1
ATOM 736 C CA . ALA A 1 96 ? 4.936 15.769 2.306 1.00 49.06 96 ALA A CA 1
ATOM 737 C C . ALA A 1 96 ? 3.656 15.958 1.466 1.00 49.06 96 ALA A C 1
ATOM 739 O O . ALA A 1 96 ? 3.653 16.730 0.514 1.00 49.06 96 ALA A O 1
ATOM 740 N N . ARG A 1 97 ? 2.531 15.324 1.838 1.00 47.59 97 ARG A N 1
ATOM 741 C CA . ARG A 1 97 ? 1.215 15.515 1.195 1.00 47.59 97 ARG A CA 1
ATOM 742 C C . ARG A 1 97 ? 0.573 16.874 1.488 1.00 47.59 97 ARG A C 1
ATOM 744 O O . ARG A 1 97 ? -0.279 17.277 0.717 1.00 47.59 97 ARG A O 1
ATOM 751 N N . ARG A 1 98 ? 0.929 17.571 2.570 1.00 44.09 98 ARG A N 1
ATOM 752 C CA . ARG A 1 98 ? 0.427 18.921 2.891 1.00 44.09 98 ARG A CA 1
ATOM 753 C C . ARG A 1 98 ? 1.208 20.013 2.171 1.00 44.09 98 ARG A C 1
ATOM 755 O O . ARG A 1 98 ? 0.592 21.005 1.794 1.00 44.09 98 ARG A O 1
ATOM 762 N N . ASP A 1 99 ? 2.503 19.813 1.935 1.00 48.84 99 ASP A N 1
ATOM 763 C CA . ASP A 1 99 ? 3.276 20.648 1.002 1.00 48.84 99 ASP A CA 1
ATOM 764 C C . ASP A 1 99 ? 2.860 20.394 -0.457 1.00 48.84 99 ASP A C 1
ATOM 766 O O . ASP A 1 99 ? 2.882 21.292 -1.300 1.00 48.84 99 ASP A O 1
ATOM 770 N N . ASN A 1 100 ? 2.379 19.187 -0.747 1.00 49.44 100 ASN A N 1
ATOM 771 C CA . ASN A 1 100 ? 1.745 18.836 -2.008 1.00 49.44 100 ASN A CA 1
ATOM 772 C C . ASN A 1 100 ? 0.292 19.335 -2.056 1.00 49.44 100 ASN A C 1
ATOM 774 O O . ASN A 1 100 ? -0.639 18.671 -1.612 1.00 49.44 100 ASN A O 1
ATOM 778 N N . GLN A 1 101 ? 0.080 20.513 -2.637 1.00 55.31 101 GLN A N 1
ATOM 779 C CA . GLN A 1 101 ? -1.251 21.094 -2.837 1.00 55.31 101 GLN A CA 1
ATOM 780 C C . GLN A 1 101 ? -2.270 20.049 -3.370 1.00 55.31 101 GLN A C 1
ATOM 782 O O . GLN A 1 101 ? -1.919 19.268 -4.256 1.00 55.31 101 GLN A O 1
ATOM 787 N N . PRO A 1 102 ? -3.542 20.031 -2.911 1.00 58.75 102 PRO A N 1
ATOM 788 C CA . PRO A 1 102 ? -4.588 19.113 -3.401 1.00 58.75 102 PRO A CA 1
ATOM 789 C C . PRO A 1 102 ? -4.735 19.078 -4.933 1.00 58.75 102 PRO A C 1
ATOM 791 O O . PRO A 1 102 ? -5.123 18.068 -5.517 1.00 58.75 102 PRO A O 1
ATOM 794 N N . THR A 1 103 ? -4.380 20.182 -5.588 1.00 63.12 103 THR A N 1
ATOM 795 C CA . THR A 1 103 ? -4.290 20.346 -7.043 1.00 63.12 103 THR A CA 1
ATOM 796 C C . THR A 1 103 ? -3.243 19.441 -7.695 1.00 63.12 103 THR A C 1
ATOM 798 O O . THR A 1 103 ? -3.448 18.976 -8.810 1.00 63.12 103 THR A O 1
ATOM 801 N N . ALA A 1 104 ? -2.154 19.137 -6.999 1.00 72.69 104 ALA A N 1
ATOM 802 C CA . ALA A 1 104 ? -0.983 18.467 -7.544 1.00 72.69 104 ALA A CA 1
ATOM 803 C C . ALA A 1 104 ? -1.167 16.934 -7.618 1.00 72.69 104 ALA A C 1
ATOM 805 O O . ALA A 1 104 ? -0.823 16.303 -8.617 1.00 72.69 104 ALA A O 1
ATOM 806 N N . ARG A 1 105 ? -1.849 16.323 -6.633 1.00 83.75 105 ARG A N 1
ATOM 807 C CA . ARG A 1 105 ? -2.312 14.925 -6.763 1.00 83.75 105 ARG A CA 1
ATOM 808 C C . ARG A 1 105 ? -3.355 14.788 -7.872 1.00 83.75 105 ARG A C 1
ATOM 810 O O . ARG A 1 105 ? -3.304 13.830 -8.636 1.00 83.75 105 ARG A O 1
ATOM 817 N N . ALA A 1 106 ? -4.278 15.744 -7.976 1.00 87.88 106 ALA A N 1
ATOM 818 C CA . ALA A 1 106 ? -5.273 15.750 -9.044 1.00 87.88 106 ALA A CA 1
ATOM 819 C C . ALA A 1 106 ? -4.618 15.840 -10.434 1.00 87.88 106 ALA A C 1
ATOM 821 O O . ALA A 1 106 ? -5.074 15.180 -11.365 1.00 87.88 106 ALA A O 1
ATOM 822 N N . GLU A 1 107 ? -3.522 16.592 -10.570 1.00 90.56 107 GLU A N 1
ATOM 823 C CA . GLU A 1 107 ? -2.725 16.652 -11.798 1.00 90.56 107 GLU A CA 1
ATOM 824 C C . GLU A 1 107 ? -2.070 15.304 -12.129 1.00 90.56 107 GLU A C 1
ATOM 826 O O . GLU A 1 107 ? -2.196 14.826 -13.258 1.00 90.56 107 GLU A O 1
ATOM 831 N N . LEU A 1 108 ? -1.451 14.646 -11.142 1.00 91.88 108 LEU A N 1
ATOM 832 C CA . LEU A 1 108 ? -0.866 13.313 -11.311 1.00 91.88 108 LEU A CA 1
ATOM 833 C C . LEU A 1 108 ? -1.914 12.277 -11.741 1.00 91.88 108 LEU A C 1
ATOM 835 O O . LEU A 1 108 ? -1.693 11.522 -12.689 1.00 91.88 108 LEU A O 1
ATOM 839 N N . VAL A 1 109 ? -3.073 12.272 -11.082 1.00 94.56 109 VAL A N 1
ATOM 840 C CA . VAL A 1 109 ? -4.203 11.396 -11.423 1.00 94.56 109 VAL A CA 1
ATOM 841 C C . VAL A 1 109 ? -4.717 11.697 -12.832 1.00 94.56 109 VAL A C 1
ATOM 843 O O . VAL A 1 109 ? -4.930 10.774 -13.616 1.00 94.56 109 VAL A O 1
ATOM 846 N N . ALA A 1 110 ? -4.865 12.972 -13.200 1.00 94.81 110 ALA A N 1
ATOM 847 C CA . ALA A 1 110 ? -5.299 13.361 -14.539 1.00 94.81 110 ALA A CA 1
ATOM 848 C C . ALA A 1 110 ? -4.291 12.946 -15.623 1.00 94.81 110 ALA A C 1
ATOM 850 O O . ALA A 1 110 ? -4.694 12.525 -16.708 1.00 94.81 110 ALA A O 1
ATOM 851 N N . MET A 1 111 ? -2.989 13.036 -15.344 1.00 94.81 111 MET A N 1
ATOM 852 C CA . MET A 1 111 ? -1.939 12.549 -16.238 1.00 94.81 111 MET A CA 1
ATOM 853 C C . MET A 1 111 ? -2.014 11.026 -16.396 1.00 94.81 111 MET A C 1
ATOM 855 O O . MET A 1 111 ? -2.051 10.539 -17.525 1.00 94.81 111 MET A O 1
ATOM 859 N N . ALA A 1 112 ? -2.102 10.279 -15.291 1.00 96.25 112 ALA A N 1
ATOM 860 C CA . ALA A 1 112 ? -2.238 8.823 -15.320 1.00 96.25 112 ALA A CA 1
ATOM 861 C C . ALA A 1 112 ? -3.513 8.374 -16.058 1.00 96.25 112 ALA A C 1
ATOM 863 O O . ALA A 1 112 ? -3.485 7.392 -16.797 1.00 96.25 112 ALA A O 1
ATOM 864 N N . ALA A 1 113 ? -4.616 9.115 -15.921 1.00 97.25 113 ALA A N 1
ATOM 865 C CA . ALA A 1 113 ? -5.869 8.833 -16.620 1.00 97.25 113 ALA A CA 1
ATOM 866 C C . ALA A 1 113 ? -5.746 9.025 -18.143 1.00 97.25 113 ALA A C 1
ATOM 868 O O . ALA A 1 113 ? -6.316 8.248 -18.909 1.00 97.25 113 ALA A O 1
ATOM 869 N N . ARG A 1 114 ? -4.985 10.037 -18.587 1.00 97.06 114 ARG A N 1
ATOM 870 C CA . ARG A 1 114 ? -4.752 10.345 -20.012 1.00 97.06 114 ARG A CA 1
ATOM 871 C C . ARG A 1 114 ? -3.693 9.468 -20.671 1.00 97.06 114 ARG A C 1
ATOM 873 O O . ARG A 1 114 ? -3.636 9.435 -21.897 1.00 97.06 114 ARG A O 1
ATOM 880 N N . GLU A 1 115 ? -2.854 8.791 -19.892 1.00 97.31 115 GLU A N 1
ATOM 881 C CA . GLU A 1 115 ? -1.832 7.894 -20.427 1.00 97.31 115 GLU A CA 1
ATOM 882 C C . GLU A 1 115 ? -2.502 6.793 -21.272 1.00 97.31 115 GLU A C 1
ATOM 884 O O . GLU A 1 115 ? -3.361 6.083 -20.751 1.00 97.31 115 GLU A O 1
ATOM 889 N N . PRO A 1 116 ? -2.168 6.615 -22.563 1.00 93.88 116 PRO A N 1
ATOM 890 C CA . PRO A 1 116 ? -2.795 5.577 -23.385 1.00 93.88 116 PRO A CA 1
ATOM 891 C C . PRO A 1 116 ? -2.408 4.164 -22.927 1.00 93.88 116 PRO A C 1
ATOM 893 O O . PRO A 1 116 ? -3.218 3.241 -23.018 1.00 93.88 116 PRO A O 1
ATOM 896 N N . GLY A 1 117 ? -1.185 3.999 -22.415 1.00 92.88 117 GLY A N 1
ATOM 897 C CA . GLY A 1 117 ? -0.665 2.726 -21.930 1.00 92.88 117 GLY A CA 1
ATOM 898 C C . GLY A 1 117 ? -1.152 2.326 -20.534 1.00 92.88 117 GLY A C 1
ATOM 899 O O . GLY A 1 117 ? -1.934 3.017 -19.868 1.00 92.88 117 GLY A O 1
ATOM 900 N N . ALA A 1 118 ? -0.652 1.174 -20.083 1.00 97.12 118 ALA A N 1
ATOM 901 C CA . ALA A 1 118 ? -0.776 0.755 -18.694 1.00 97.12 118 ALA A CA 1
ATOM 902 C C . ALA A 1 118 ? 0.092 1.648 -17.794 1.00 97.12 118 ALA A C 1
ATOM 904 O O . ALA A 1 118 ? 1.195 2.038 -18.184 1.00 97.12 118 ALA A O 1
ATOM 905 N N . VAL A 1 119 ? -0.401 1.944 -16.592 1.00 97.88 119 VAL A N 1
ATOM 906 C CA . VAL A 1 119 ? 0.322 2.726 -15.584 1.00 97.88 119 VAL A CA 1
ATOM 907 C C . VAL A 1 119 ? 0.756 1.783 -14.471 1.00 97.88 119 VAL A C 1
ATOM 909 O O . VAL A 1 119 ? -0.083 1.120 -13.862 1.00 97.88 119 VAL A O 1
ATOM 912 N N . LEU A 1 120 ? 2.059 1.715 -14.211 1.00 98.06 120 LEU A N 1
ATOM 913 C CA . LEU A 1 120 ? 2.607 0.995 -13.064 1.00 98.06 120 LEU A CA 1
ATOM 914 C C . LEU A 1 120 ? 2.864 1.987 -11.934 1.00 98.06 120 LEU A C 1
ATOM 916 O O . LEU A 1 120 ? 3.492 3.020 -12.149 1.00 98.06 120 LEU A O 1
ATOM 920 N N . THR A 1 121 ? 2.402 1.679 -10.727 1.00 96.00 121 THR A N 1
ATOM 921 C CA . THR A 1 121 ? 2.631 2.544 -9.570 1.00 96.00 121 THR A CA 1
ATOM 922 C C . THR A 1 121 ? 2.705 1.755 -8.275 1.00 96.00 121 THR A C 1
ATOM 924 O O . THR A 1 121 ? 2.040 0.730 -8.140 1.00 96.00 121 THR A O 1
ATOM 927 N N . ASP A 1 122 ? 3.528 2.228 -7.340 1.00 92.94 122 ASP A N 1
ATOM 928 C CA . ASP A 1 122 ? 3.630 1.707 -5.976 1.00 92.94 122 ASP A CA 1
ATOM 929 C C . ASP A 1 122 ? 2.634 2.371 -5.006 1.00 92.94 122 ASP A C 1
ATOM 931 O O . ASP A 1 122 ? 2.524 1.953 -3.854 1.00 92.94 122 ASP A O 1
ATOM 935 N N . ASP A 1 123 ? 1.882 3.384 -5.449 1.00 91.50 123 ASP A N 1
ATOM 936 C CA . ASP A 1 123 ? 0.665 3.857 -4.787 1.00 91.50 123 ASP A CA 1
ATOM 937 C C . ASP A 1 123 ? -0.566 3.418 -5.606 1.00 91.50 123 ASP A C 1
ATOM 939 O O . ASP A 1 123 ? -0.958 4.099 -6.562 1.00 91.50 123 ASP A O 1
ATOM 943 N N . PRO A 1 124 ? -1.223 2.297 -5.246 1.00 91.25 124 PRO A N 1
ATOM 944 C CA . PRO A 1 124 ? -2.374 1.795 -5.995 1.00 91.25 124 PRO A CA 1
ATOM 945 C C . PRO A 1 124 ? -3.550 2.786 -6.024 1.00 91.25 124 PRO A C 1
ATOM 947 O O . PRO A 1 124 ? -4.390 2.701 -6.922 1.00 91.25 124 PRO A O 1
ATOM 950 N N . GLY A 1 125 ? -3.602 3.752 -5.097 1.00 90.81 125 GLY A N 1
ATOM 951 C CA . GLY A 1 125 ? -4.615 4.803 -5.082 1.00 90.81 125 GLY A CA 1
ATOM 952 C C . GLY A 1 125 ? -4.584 5.673 -6.338 1.00 90.81 125 GLY A C 1
ATOM 953 O O . GLY A 1 125 ? -5.644 6.039 -6.837 1.00 90.81 125 GLY A O 1
ATOM 954 N N . ILE A 1 126 ? -3.401 5.940 -6.906 1.00 92.50 126 ILE A N 1
ATOM 955 C CA . ILE A 1 126 ? -3.269 6.715 -8.151 1.00 92.50 126 ILE A CA 1
ATOM 956 C C . ILE A 1 126 ? -3.922 5.983 -9.326 1.00 92.50 126 ILE A C 1
ATOM 958 O O . ILE A 1 126 ? -4.668 6.593 -10.089 1.00 92.50 126 ILE A O 1
ATOM 962 N N . ALA A 1 127 ? -3.685 4.674 -9.460 1.00 95.19 127 ALA A N 1
ATOM 963 C CA . ALA A 1 127 ? -4.286 3.881 -10.531 1.00 95.19 127 ALA A CA 1
ATOM 964 C C . ALA A 1 127 ? -5.816 3.832 -10.402 1.00 95.19 127 ALA A C 1
ATOM 966 O O . ALA A 1 127 ? -6.520 4.063 -11.384 1.00 95.19 127 ALA A O 1
ATOM 967 N N . VAL A 1 128 ? -6.328 3.59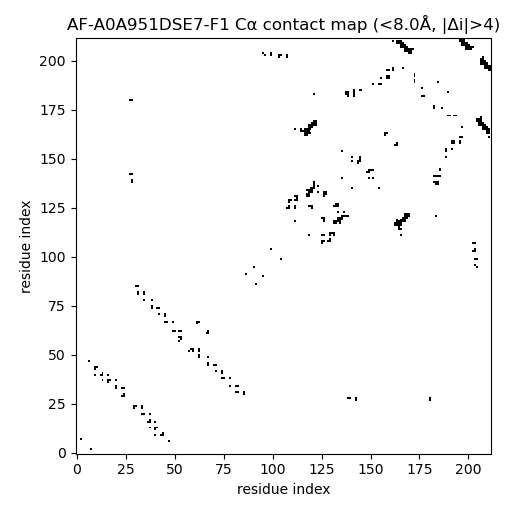8 -9.188 1.00 95.31 128 VAL A N 1
ATOM 968 C CA . VAL A 1 128 ? -7.774 3.546 -8.919 1.00 95.31 128 VAL A CA 1
ATOM 969 C C . VAL A 1 128 ? -8.446 4.890 -9.208 1.00 95.31 128 VAL A C 1
ATOM 971 O O . VAL A 1 128 ? -9.442 4.928 -9.928 1.00 95.31 128 VAL A O 1
ATOM 974 N N . GLU A 1 129 ? -7.894 5.995 -8.702 1.00 95.06 129 GLU A N 1
ATOM 975 C CA . GLU A 1 129 ? -8.437 7.345 -8.922 1.00 95.06 129 GLU A CA 1
ATOM 976 C C . GLU A 1 129 ? -8.393 7.756 -10.401 1.00 95.06 129 GLU A C 1
ATOM 978 O O . GLU A 1 129 ? -9.287 8.455 -10.875 1.00 95.06 129 GLU A O 1
ATOM 983 N N . ALA A 1 130 ? -7.396 7.280 -11.150 1.00 95.88 130 ALA A N 1
ATOM 984 C CA . ALA A 1 130 ? -7.260 7.514 -12.586 1.00 95.88 130 ALA A CA 1
ATOM 985 C C . ALA A 1 130 ? -8.163 6.616 -13.455 1.00 95.88 130 ALA A C 1
ATOM 987 O O . ALA A 1 130 ? -8.121 6.715 -14.683 1.00 95.88 130 ALA A O 1
ATOM 988 N N . GLY A 1 131 ? -8.947 5.710 -12.856 1.00 96.69 131 GLY A N 1
ATOM 989 C CA . GLY A 1 131 ? -9.758 4.734 -13.592 1.00 96.69 131 GLY A CA 1
ATOM 990 C C . GLY A 1 131 ? -8.924 3.687 -14.342 1.00 96.69 131 GLY A C 1
ATOM 991 O O . GLY A 1 131 ? -9.382 3.118 -15.334 1.00 96.69 131 GLY A O 1
ATOM 992 N N . LYS A 1 132 ? -7.688 3.444 -13.897 1.00 96.88 132 LYS A N 1
ATOM 993 C CA . LYS A 1 132 ? -6.760 2.453 -14.451 1.00 96.88 132 LYS A CA 1
ATOM 994 C C . LYS A 1 132 ? -6.775 1.173 -13.618 1.00 96.88 132 LYS A C 1
ATOM 996 O O . LYS A 1 132 ? -7.150 1.151 -12.448 1.00 96.88 132 LYS A O 1
ATOM 1001 N N . ARG A 1 133 ? -6.331 0.075 -14.228 1.00 96.88 133 ARG A N 1
ATOM 1002 C CA . ARG A 1 133 ? -6.105 -1.187 -13.519 1.00 96.88 133 ARG A CA 1
ATOM 1003 C C . ARG A 1 133 ? -4.871 -1.065 -12.623 1.00 96.88 133 ARG A C 1
ATOM 1005 O O . ARG A 1 133 ? -3.851 -0.534 -13.050 1.00 96.88 133 ARG A O 1
ATOM 1012 N N . VAL A 1 134 ? -4.948 -1.615 -11.412 1.00 96.69 134 VAL A N 1
ATOM 1013 C CA . VAL A 1 134 ? -3.761 -1.850 -10.578 1.00 96.69 134 VAL A CA 1
ATOM 1014 C C . VAL A 1 134 ? -2.992 -3.019 -11.190 1.00 96.69 134 VAL A C 1
ATOM 1016 O O . VAL A 1 134 ? -3.410 -4.172 -11.087 1.00 96.69 134 VAL A O 1
ATOM 1019 N N . GLU A 1 135 ? -1.907 -2.715 -11.898 1.00 96.25 135 GLU A N 1
ATOM 1020 C CA . GLU A 1 135 ? -1.136 -3.719 -12.640 1.00 96.25 135 GLU A CA 1
ATOM 1021 C C . GLU A 1 135 ? -0.320 -4.646 -11.738 1.00 96.25 135 GLU A C 1
ATOM 1023 O O . GLU A 1 135 ? -0.116 -5.811 -12.085 1.00 96.25 135 GLU A O 1
ATOM 1028 N N . PHE A 1 136 ? 0.138 -4.138 -10.595 1.00 95.75 136 PHE A N 1
ATOM 1029 C CA . PHE A 1 136 ? 0.967 -4.876 -9.654 1.00 95.75 136 PHE A CA 1
ATOM 1030 C C . PHE A 1 136 ? 0.850 -4.271 -8.254 1.00 95.75 136 PHE A C 1
ATOM 1032 O O . PHE A 1 136 ? 0.916 -3.051 -8.124 1.00 95.75 136 PHE A O 1
ATOM 1039 N N . GLU A 1 137 ? 0.689 -5.110 -7.223 1.00 93.75 137 GLU A N 1
ATOM 1040 C CA . GLU A 1 137 ? 0.738 -4.645 -5.832 1.00 93.75 137 GLU A CA 1
ATOM 1041 C C . GLU A 1 137 ? 2.119 -4.910 -5.220 1.00 93.75 137 GLU A C 1
ATOM 1043 O O . GLU A 1 137 ? 2.418 -5.989 -4.699 1.00 93.75 137 GLU A O 1
ATOM 1048 N N . PHE A 1 138 ? 2.962 -3.893 -5.311 1.00 92.31 138 PHE A N 1
ATOM 1049 C CA . PHE A 1 138 ? 4.354 -3.888 -4.911 1.00 92.31 138 PHE A CA 1
ATOM 1050 C C . PHE A 1 138 ? 4.604 -4.433 -3.503 1.00 92.31 138 PHE A C 1
ATOM 1052 O O . PHE A 1 138 ? 5.421 -5.345 -3.351 1.00 92.31 138 PHE A O 1
ATOM 1059 N N . VAL A 1 139 ? 3.888 -3.955 -2.482 1.00 87.56 139 VAL A N 1
ATOM 1060 C CA . VAL A 1 139 ? 4.186 -4.340 -1.090 1.00 87.56 139 VAL A CA 1
ATOM 1061 C C . VAL A 1 139 ? 3.910 -5.826 -0.865 1.00 87.56 139 VAL A C 1
ATOM 1063 O O . VAL A 1 139 ? 4.767 -6.557 -0.366 1.00 87.56 139 VAL A O 1
ATOM 1066 N N . VAL A 1 140 ? 2.729 -6.293 -1.273 1.00 89.19 140 VAL A N 1
ATOM 1067 C CA . VAL A 1 140 ? 2.319 -7.691 -1.086 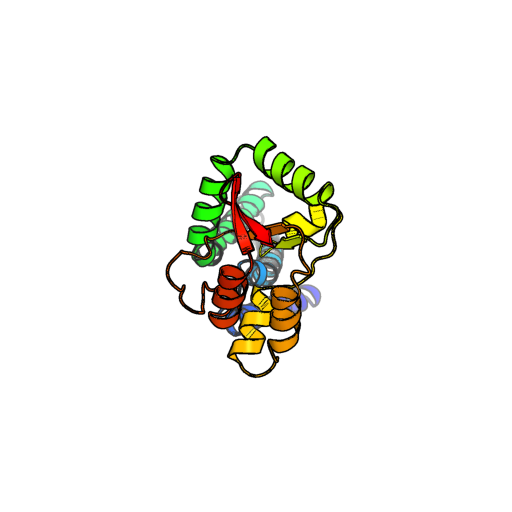1.00 89.19 140 VAL A CA 1
ATOM 1068 C C . VAL A 1 140 ? 3.242 -8.641 -1.843 1.00 89.19 140 VAL A C 1
ATOM 1070 O O . VAL A 1 140 ? 3.755 -9.597 -1.258 1.00 89.19 140 VAL A O 1
ATOM 1073 N N . PHE A 1 141 ? 3.481 -8.386 -3.130 1.00 93.31 141 PHE A N 1
ATOM 1074 C CA . PHE A 1 141 ? 4.285 -9.293 -3.947 1.00 93.31 141 PHE A CA 1
ATOM 1075 C C . PHE A 1 141 ? 5.768 -9.276 -3.571 1.00 93.31 141 PHE A C 1
ATOM 1077 O O . PHE A 1 141 ? 6.402 -10.323 -3.643 1.00 93.31 141 PHE A O 1
ATOM 1084 N N . THR A 1 142 ? 6.302 -8.161 -3.066 1.00 90.25 142 THR A N 1
ATOM 1085 C CA . THR A 1 142 ? 7.664 -8.111 -2.505 1.00 90.25 142 THR A CA 1
ATOM 1086 C C . THR A 1 142 ? 7.798 -8.996 -1.270 1.00 90.25 142 THR A C 1
ATOM 1088 O O . THR A 1 142 ? 8.760 -9.756 -1.145 1.00 90.25 142 THR A O 1
ATOM 1091 N N . ILE A 1 143 ? 6.819 -8.958 -0.360 1.00 88.94 143 ILE A N 1
ATOM 1092 C CA . ILE A 1 143 ? 6.811 -9.841 0.817 1.00 88.94 143 ILE A CA 1
ATOM 1093 C C . ILE A 1 143 ? 6.747 -11.309 0.375 1.00 88.94 143 ILE A C 1
ATOM 1095 O O . ILE A 1 143 ? 7.518 -12.134 0.860 1.00 88.94 143 ILE A O 1
ATOM 1099 N N . LEU A 1 144 ? 5.875 -11.646 -0.578 1.00 92.12 144 LEU A N 1
ATOM 1100 C CA . LEU A 1 144 ? 5.755 -13.021 -1.072 1.00 92.12 144 LEU A CA 1
ATOM 1101 C C . LEU A 1 144 ? 7.010 -13.501 -1.817 1.00 92.12 144 LEU A C 1
ATOM 1103 O O . LEU A 1 144 ? 7.414 -14.652 -1.643 1.00 92.12 144 LEU A O 1
ATOM 1107 N N . ALA A 1 145 ? 7.639 -12.632 -2.612 1.00 92.44 145 ALA A N 1
ATOM 1108 C CA . ALA A 1 145 ? 8.890 -12.916 -3.312 1.00 92.44 145 ALA A CA 1
ATOM 1109 C C . ALA A 1 145 ? 10.032 -13.202 -2.338 1.00 92.44 145 ALA A C 1
ATOM 1111 O O . ALA A 1 145 ? 10.726 -14.209 -2.445 1.00 92.44 145 ALA A O 1
ATOM 1112 N N . THR A 1 146 ? 10.193 -12.335 -1.339 1.00 89.06 146 THR A N 1
ATOM 1113 C CA . THR A 1 146 ? 11.268 -12.439 -0.339 1.00 89.06 146 THR A CA 1
ATOM 1114 C C . THR A 1 146 ? 11.104 -13.651 0.577 1.00 89.06 146 THR A C 1
ATOM 1116 O O . THR A 1 146 ? 12.087 -14.160 1.109 1.00 89.06 146 THR A O 1
ATOM 1119 N N . GLN A 1 147 ? 9.880 -14.166 0.712 1.00 91.06 147 GLN A N 1
ATOM 1120 C CA . GLN A 1 147 ? 9.579 -15.436 1.377 1.00 91.06 147 GLN A CA 1
ATOM 1121 C C . GLN A 1 147 ? 9.750 -16.665 0.467 1.00 91.06 147 GLN A C 1
ATOM 1123 O O . GLN A 1 147 ? 9.577 -17.790 0.933 1.00 91.06 147 GLN A O 1
ATOM 1128 N N . GLY A 1 148 ? 10.053 -16.479 -0.822 1.00 93.94 148 GLY A N 1
ATOM 1129 C CA . GLY A 1 148 ? 10.155 -17.557 -1.809 1.00 93.94 148 GLY A CA 1
ATOM 1130 C C . GLY A 1 148 ? 8.815 -18.206 -2.171 1.00 93.94 148 GLY A C 1
ATOM 1131 O O . GLY A 1 148 ? 8.796 -19.277 -2.772 1.00 93.94 148 GLY A O 1
ATOM 1132 N N . ILE A 1 149 ? 7.692 -17.584 -1.799 1.00 96.06 149 ILE A N 1
ATOM 1133 C CA . ILE A 1 149 ? 6.335 -18.094 -2.055 1.00 96.06 149 ILE A CA 1
ATOM 1134 C C . ILE A 1 149 ? 5.868 -17.703 -3.459 1.00 96.06 149 ILE A C 1
ATOM 1136 O O . ILE A 1 149 ? 5.069 -18.409 -4.075 1.00 96.06 149 ILE A O 1
ATOM 1140 N N . TRP A 1 150 ? 6.362 -16.576 -3.971 1.00 96.06 150 TRP A N 1
ATOM 1141 C CA . TRP A 1 150 ? 6.013 -16.067 -5.290 1.00 96.06 150 TRP A CA 1
ATOM 1142 C C . TRP A 1 150 ? 7.254 -15.860 -6.160 1.00 96.06 150 TRP A C 1
ATOM 1144 O O . TRP A 1 150 ? 8.299 -15.431 -5.679 1.00 96.06 150 TRP A O 1
ATOM 1154 N N . ASN A 1 151 ? 7.124 -16.169 -7.450 1.00 95.94 151 ASN A N 1
ATOM 1155 C CA . ASN A 1 151 ? 8.171 -15.956 -8.443 1.00 95.94 151 ASN A CA 1
ATOM 1156 C C . ASN A 1 151 ? 7.990 -14.586 -9.106 1.00 95.94 151 ASN A C 1
ATOM 1158 O O . ASN A 1 151 ? 6.947 -14.345 -9.711 1.00 95.94 151 ASN A O 1
ATOM 1162 N N . GLU A 1 152 ? 9.019 -13.738 -9.050 1.00 95.88 152 GLU A N 1
ATOM 1163 C CA . GLU A 1 152 ? 8.998 -12.380 -9.606 1.00 95.88 152 GLU A CA 1
ATOM 1164 C C . GLU A 1 152 ? 9.069 -12.310 -11.135 1.00 95.88 152 GLU A C 1
ATOM 1166 O O . GLU A 1 152 ? 8.837 -11.249 -11.713 1.00 95.88 152 GLU A O 1
ATOM 1171 N N . GLN A 1 153 ? 9.333 -13.423 -11.823 1.00 97.31 153 GLN A N 1
ATOM 1172 C CA . GLN A 1 153 ? 9.504 -13.431 -13.277 1.00 97.31 153 GLN A CA 1
ATOM 1173 C C . GLN A 1 153 ? 8.377 -12.723 -14.061 1.00 97.31 153 GLN A C 1
ATOM 1175 O O . GLN A 1 153 ? 8.701 -11.936 -14.947 1.00 97.31 153 GLN A O 1
ATOM 1180 N N . PRO A 1 154 ? 7.077 -12.874 -13.729 1.00 96.56 154 PRO A N 1
ATOM 1181 C CA . PRO A 1 154 ? 6.013 -12.219 -14.489 1.00 96.56 154 PRO A CA 1
ATOM 1182 C C . PRO A 1 154 ? 6.081 -10.683 -14.489 1.00 96.56 154 PRO A C 1
ATOM 1184 O O . PRO A 1 154 ? 5.749 -10.063 -15.501 1.00 96.56 154 PRO A O 1
ATOM 1187 N N . ILE A 1 155 ? 6.496 -10.047 -13.381 1.00 97.38 155 ILE A N 1
ATOM 1188 C CA . ILE A 1 155 ? 6.650 -8.582 -13.358 1.00 97.38 155 ILE A CA 1
ATOM 1189 C C . ILE A 1 155 ? 7.932 -8.163 -14.078 1.00 97.38 155 ILE A C 1
ATOM 1191 O O . ILE A 1 155 ? 7.919 -7.171 -14.804 1.00 97.38 155 ILE A O 1
ATOM 1195 N N . LEU A 1 156 ? 9.007 -8.945 -13.948 1.00 98.19 156 LEU A N 1
ATOM 1196 C CA . LEU A 1 156 ? 10.270 -8.698 -14.645 1.00 98.19 156 LEU A CA 1
ATOM 1197 C C . LEU A 1 156 ? 10.092 -8.770 -16.167 1.00 98.19 156 LEU A C 1
ATOM 1199 O O . LEU A 1 156 ? 10.547 -7.873 -16.873 1.00 98.19 156 LEU A O 1
ATOM 1203 N N . ASP A 1 157 ? 9.351 -9.761 -16.663 1.00 98.25 157 ASP A N 1
ATOM 1204 C CA . ASP A 1 157 ? 9.031 -9.906 -18.086 1.00 98.25 157 ASP A CA 1
ATOM 1205 C C . ASP A 1 157 ? 8.188 -8.727 -18.593 1.00 98.25 157 ASP A C 1
ATOM 1207 O O . ASP A 1 157 ? 8.451 -8.180 -19.663 1.00 98.25 157 ASP A O 1
ATOM 1211 N N . ALA A 1 158 ? 7.201 -8.278 -17.810 1.00 97.75 158 ALA A N 1
ATOM 1212 C CA . ALA A 1 158 ? 6.389 -7.109 -18.149 1.00 97.75 158 ALA A CA 1
ATOM 1213 C C . ALA A 1 158 ? 7.212 -5.809 -18.210 1.00 97.75 158 ALA A C 1
ATOM 1215 O O . ALA A 1 158 ? 6.967 -4.965 -19.077 1.00 97.75 158 ALA A O 1
ATOM 1216 N N . ILE A 1 159 ? 8.175 -5.646 -17.299 1.00 98.12 159 ILE A N 1
ATOM 1217 C CA . ILE A 1 159 ? 9.105 -4.511 -17.280 1.00 98.12 159 ILE A CA 1
ATOM 1218 C C . ILE A 1 159 ? 10.013 -4.564 -18.510 1.00 98.12 159 ILE A C 1
ATOM 1220 O O . ILE A 1 159 ? 10.080 -3.581 -19.248 1.00 98.12 159 ILE A O 1
ATOM 1224 N N . ALA A 1 160 ? 10.646 -5.712 -18.765 1.00 97.81 160 ALA A N 1
ATOM 1225 C CA . ALA A 1 160 ? 11.537 -5.920 -19.904 1.00 97.81 160 ALA A CA 1
ATOM 1226 C C . ALA A 1 160 ? 10.823 -5.695 -21.247 1.00 97.81 160 ALA A C 1
ATOM 1228 O O . ALA A 1 160 ? 11.392 -5.109 -22.165 1.00 97.81 160 ALA A O 1
ATOM 1229 N N . ALA A 1 161 ? 9.550 -6.084 -21.339 1.00 97.56 161 ALA A N 1
ATOM 1230 C CA . ALA A 1 161 ? 8.704 -5.8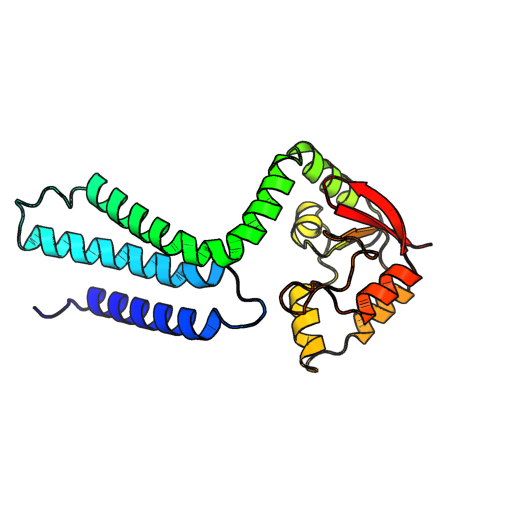63 -22.508 1.00 97.56 161 ALA A CA 1
ATOM 1231 C C . ALA A 1 161 ? 8.179 -4.419 -22.649 1.00 97.56 161 ALA A C 1
ATOM 1233 O O . ALA A 1 161 ? 7.352 -4.171 -23.525 1.00 97.56 161 ALA A O 1
ATOM 1234 N N . ARG A 1 162 ? 8.605 -3.472 -21.794 1.00 97.25 162 ARG A N 1
ATOM 1235 C CA . ARG A 1 162 ? 8.154 -2.063 -21.808 1.00 97.25 162 ARG A CA 1
ATOM 1236 C C . ARG A 1 162 ? 6.629 -1.919 -21.778 1.00 97.25 162 ARG A C 1
ATOM 1238 O O . ARG A 1 162 ? 6.053 -1.042 -22.415 1.00 97.25 162 ARG A O 1
ATOM 1245 N N . ARG A 1 163 ? 5.949 -2.805 -21.043 1.00 97.19 163 ARG A N 1
ATOM 1246 C CA . ARG A 1 163 ? 4.479 -2.897 -21.055 1.00 97.19 163 ARG A CA 1
ATOM 1247 C C . ARG A 1 163 ? 3.786 -1.666 -20.458 1.00 97.19 163 ARG A C 1
ATOM 1249 O O . ARG A 1 163 ? 2.596 -1.460 -20.700 1.00 97.19 163 ARG A O 1
ATOM 1256 N N . PHE A 1 164 ? 4.496 -0.871 -19.662 1.00 98.00 164 PHE A N 1
ATOM 1257 C CA . PHE A 1 164 ? 3.944 0.285 -18.966 1.00 98.00 164 PHE A CA 1
ATOM 1258 C C . PHE A 1 164 ? 4.302 1.565 -19.729 1.00 98.00 164 PHE A C 1
ATOM 1260 O O . PHE A 1 164 ? 5.466 1.828 -19.996 1.00 98.00 164 PHE A O 1
ATOM 1267 N N . GLY A 1 165 ? 3.302 2.370 -20.093 1.00 97.19 165 GLY A N 1
ATOM 126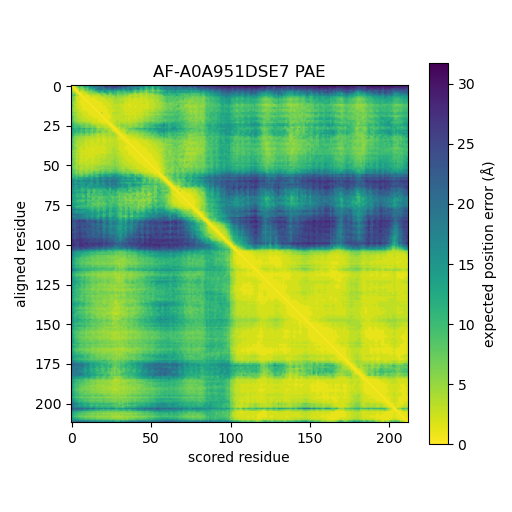8 C CA . GLY A 1 165 ? 3.535 3.661 -20.761 1.00 97.19 165 GLY A CA 1
ATOM 1269 C C . GLY A 1 165 ? 4.036 4.737 -19.793 1.00 97.19 165 GLY A C 1
ATOM 1270 O O . GLY A 1 165 ? 4.734 5.674 -20.185 1.00 97.19 165 GLY A O 1
ATOM 1271 N N . LEU A 1 166 ? 3.709 4.564 -18.511 1.00 98.06 166 LEU A N 1
ATOM 1272 C CA . LEU A 1 166 ? 4.113 5.429 -17.415 1.00 98.06 166 LEU A CA 1
ATOM 1273 C C . LEU A 1 166 ? 4.358 4.591 -16.158 1.00 98.06 166 LEU A C 1
ATOM 1275 O O . LEU A 1 166 ? 3.531 3.756 -15.783 1.00 98.06 166 LEU A O 1
ATOM 1279 N N . VAL A 1 167 ? 5.476 4.854 -15.489 1.00 98.06 167 VAL A N 1
ATOM 1280 C CA . VAL A 1 167 ? 5.790 4.324 -14.161 1.00 98.06 167 VAL A CA 1
ATOM 1281 C C . VAL A 1 167 ? 5.820 5.494 -13.178 1.00 98.06 167 VAL A C 1
ATOM 1283 O O . VAL A 1 167 ? 6.503 6.487 -13.421 1.00 98.06 167 VAL A O 1
ATOM 1286 N N . VAL A 1 168 ? 5.066 5.389 -12.085 1.00 96.62 168 VAL A N 1
ATOM 1287 C CA . VAL A 1 168 ? 4.908 6.434 -11.060 1.00 96.62 168 VAL A CA 1
ATOM 1288 C C . VAL A 1 168 ? 5.278 5.863 -9.697 1.00 96.62 168 VAL A C 1
ATOM 1290 O O . VAL A 1 168 ? 4.552 5.015 -9.179 1.00 96.62 168 VAL A O 1
ATOM 1293 N N . LEU A 1 169 ? 6.377 6.328 -9.106 1.00 94.94 169 LEU A N 1
ATOM 1294 C CA . LEU A 1 169 ? 6.908 5.789 -7.850 1.00 94.94 169 LEU A CA 1
ATOM 1295 C C . LEU A 1 169 ? 6.973 6.848 -6.750 1.00 94.94 169 LEU A C 1
ATOM 1297 O O . LEU A 1 169 ? 7.325 7.997 -7.007 1.00 94.94 169 LEU A O 1
ATOM 1301 N N . THR A 1 170 ? 6.692 6.459 -5.508 1.00 89.56 170 THR A N 1
ATOM 1302 C CA . THR A 1 170 ? 6.842 7.342 -4.332 1.00 89.56 170 THR A CA 1
ATOM 1303 C C . THR A 1 170 ? 8.300 7.596 -3.939 1.00 89.56 170 THR A C 1
ATOM 1305 O O . THR A 1 170 ? 8.589 8.527 -3.190 1.00 89.56 170 THR A O 1
ATOM 1308 N N . THR A 1 171 ? 9.234 6.787 -4.440 1.00 88.00 171 THR A N 1
ATOM 1309 C CA . THR A 1 171 ? 10.677 6.899 -4.181 1.00 88.00 171 THR A CA 1
ATOM 1310 C C . THR A 1 171 ? 11.461 6.810 -5.479 1.00 88.00 171 THR A C 1
ATOM 1312 O O . THR A 1 171 ? 11.004 6.167 -6.426 1.00 88.00 171 THR A O 1
ATOM 1315 N N . SER A 1 172 ? 12.642 7.428 -5.528 1.00 90.94 172 SER A N 1
ATOM 1316 C CA . SER A 1 172 ? 13.468 7.372 -6.733 1.00 90.94 172 SER A CA 1
ATOM 1317 C C . SER A 1 172 ? 14.035 5.967 -6.924 1.00 90.94 172 SER A C 1
ATOM 1319 O O . SER A 1 172 ? 14.418 5.296 -5.964 1.00 90.94 172 SER A O 1
ATOM 1321 N N . LEU A 1 173 ? 14.155 5.524 -8.175 1.00 92.50 173 LEU A N 1
ATOM 1322 C CA . LEU A 1 173 ? 14.924 4.327 -8.525 1.00 92.50 173 LEU A CA 1
ATOM 1323 C C . LEU A 1 173 ? 16.422 4.485 -8.235 1.00 92.50 173 LEU A C 1
ATOM 1325 O O . LEU A 1 173 ? 17.109 3.472 -8.122 1.00 92.50 173 LEU A O 1
ATOM 1329 N N . ASP A 1 174 ? 16.921 5.715 -8.098 1.00 90.19 174 ASP A N 1
ATOM 1330 C CA . ASP A 1 174 ? 18.317 6.011 -7.753 1.00 90.19 174 ASP A CA 1
ATOM 1331 C C . ASP A 1 174 ? 18.560 6.124 -6.239 1.00 90.19 174 ASP A C 1
ATOM 1333 O O . ASP A 1 174 ? 19.715 6.195 -5.813 1.00 90.19 174 ASP A O 1
ATOM 1337 N N . ASP A 1 175 ? 17.499 6.103 -5.422 1.00 84.62 175 ASP A N 1
ATOM 1338 C CA . ASP A 1 175 ? 17.628 6.111 -3.964 1.00 84.62 175 ASP A CA 1
ATOM 1339 C C . ASP A 1 175 ? 18.336 4.834 -3.468 1.00 84.62 175 ASP A C 1
ATOM 1341 O O . ASP A 1 175 ? 18.214 3.761 -4.079 1.00 84.62 175 ASP A O 1
ATOM 1345 N N . PRO A 1 176 ? 19.067 4.907 -2.339 1.00 80.56 176 PRO A N 1
ATOM 1346 C CA . PRO A 1 176 ? 19.690 3.733 -1.746 1.00 80.56 176 PRO A CA 1
ATOM 1347 C C . PRO A 1 176 ? 18.649 2.670 -1.375 1.00 80.56 176 PRO A C 1
ATOM 1349 O O . PRO A 1 176 ? 17.515 2.975 -0.994 1.00 80.56 176 PRO A O 1
ATOM 1352 N N . VAL A 1 177 ? 19.070 1.404 -1.448 1.00 75.75 177 VAL A N 1
ATOM 1353 C CA . VAL A 1 177 ? 18.221 0.249 -1.134 1.00 75.75 177 VAL A CA 1
ATOM 1354 C C . VAL A 1 177 ? 17.673 0.381 0.283 1.00 75.75 177 VAL A C 1
ATOM 1356 O O . VAL A 1 177 ? 18.423 0.515 1.253 1.00 75.75 177 VAL A O 1
ATOM 1359 N N . ARG A 1 178 ? 16.346 0.343 0.402 1.00 73.88 178 ARG A N 1
ATOM 1360 C CA . ARG A 1 178 ? 15.670 0.421 1.696 1.00 73.88 178 ARG A CA 1
ATOM 1361 C C . ARG A 1 178 ? 15.685 -0.943 2.396 1.00 73.88 178 ARG A C 1
ATOM 1363 O O . ARG A 1 178 ? 15.611 -1.973 1.723 1.00 73.88 178 ARG A O 1
ATOM 1370 N N . PRO A 1 179 ? 15.745 -0.977 3.739 1.00 74.62 179 PRO A N 1
ATOM 1371 C CA . PRO A 1 179 ? 15.529 -2.205 4.498 1.00 74.62 179 PRO A CA 1
ATOM 1372 C C . PRO A 1 179 ? 14.200 -2.868 4.123 1.00 74.62 179 PRO A C 1
ATOM 1374 O O . PRO A 1 179 ? 13.232 -2.173 3.832 1.00 74.62 179 PRO A O 1
ATOM 1377 N N . LEU A 1 180 ? 14.119 -4.200 4.209 1.00 69.75 180 LEU A N 1
ATOM 1378 C CA . LEU A 1 180 ? 12.933 -4.962 3.788 1.00 69.75 180 LEU A CA 1
ATOM 1379 C C . LEU A 1 180 ? 11.620 -4.458 4.416 1.00 69.75 180 LEU A C 1
ATOM 1381 O O . LEU A 1 180 ? 10.589 -4.449 3.758 1.00 69.75 180 LEU A O 1
ATOM 1385 N N . ILE A 1 181 ? 11.663 -3.991 5.668 1.00 65.81 181 ILE A N 1
ATOM 1386 C CA . ILE A 1 181 ? 10.489 -3.459 6.381 1.00 65.81 181 ILE A CA 1
ATOM 1387 C C . ILE A 1 181 ? 9.901 -2.188 5.743 1.00 65.81 181 ILE A C 1
ATOM 1389 O O . ILE A 1 181 ? 8.745 -1.861 5.986 1.00 65.81 181 ILE A O 1
ATOM 1393 N N . SER A 1 182 ? 10.687 -1.467 4.941 1.00 67.50 182 SER A N 1
ATOM 1394 C CA . SER A 1 182 ? 10.292 -0.237 4.248 1.00 67.50 182 SER A CA 1
ATOM 1395 C C . SER A 1 182 ? 10.489 -0.303 2.730 1.00 67.50 182 SER A C 1
ATOM 1397 O O . SER A 1 182 ? 10.244 0.686 2.037 1.00 67.50 182 SER A O 1
ATOM 1399 N N . ALA A 1 183 ? 10.917 -1.452 2.203 1.00 76.75 183 ALA A N 1
ATOM 1400 C CA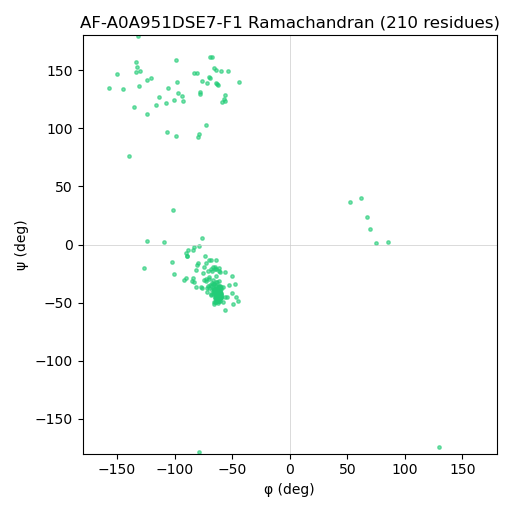 . ALA A 1 183 ? 11.074 -1.686 0.777 1.00 76.75 183 ALA A CA 1
ATOM 1401 C C . ALA A 1 183 ? 9.707 -1.947 0.135 1.00 76.75 183 ALA A C 1
ATOM 1403 O O . ALA A 1 183 ? 8.937 -2.788 0.597 1.00 76.75 183 ALA A O 1
ATOM 1404 N N . ARG A 1 184 ? 9.409 -1.228 -0.949 1.00 83.62 184 ARG A N 1
ATOM 1405 C CA . ARG A 1 184 ? 8.176 -1.422 -1.727 1.00 83.62 184 ARG A CA 1
ATOM 1406 C C . ARG A 1 184 ? 8.342 -2.445 -2.844 1.00 83.62 184 ARG A C 1
ATOM 1408 O O . ARG A 1 184 ? 7.388 -3.123 -3.186 1.00 83.62 184 ARG A O 1
ATOM 1415 N N . TYR A 1 185 ? 9.549 -2.578 -3.374 1.00 89.69 185 TYR A N 1
ATOM 1416 C CA . TYR A 1 185 ? 9.933 -3.547 -4.397 1.00 89.69 185 TYR A CA 1
ATOM 1417 C C . TYR A 1 185 ? 11.248 -4.215 -4.008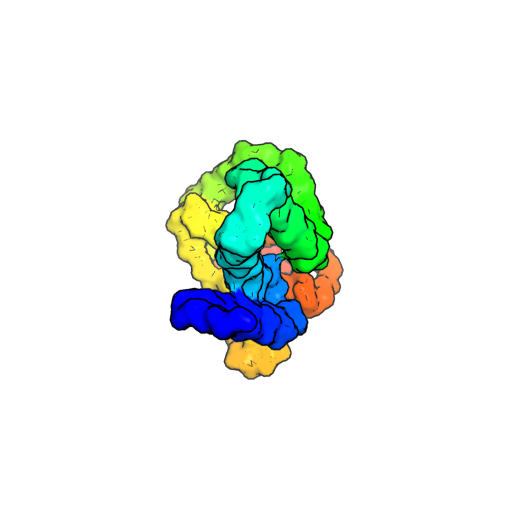 1.00 89.69 185 TYR A C 1
ATOM 1419 O O . TYR A 1 185 ? 12.042 -3.648 -3.250 1.00 89.69 185 TYR A O 1
ATOM 1427 N N . THR A 1 186 ? 11.496 -5.405 -4.550 1.00 91.81 186 THR A N 1
ATOM 1428 C CA . THR A 1 186 ? 12.801 -6.059 -4.453 1.00 91.81 186 THR A CA 1
ATOM 1429 C C . THR A 1 186 ? 13.861 -5.299 -5.245 1.00 91.81 186 THR A C 1
ATOM 1431 O O . THR A 1 186 ? 13.574 -4.514 -6.155 1.00 91.81 186 THR A O 1
ATOM 1434 N N . GLU A 1 187 ? 15.121 -5.567 -4.911 1.00 91.56 187 GLU A N 1
ATOM 1435 C CA . GLU A 1 187 ? 16.259 -4.992 -5.621 1.00 91.56 187 GLU A CA 1
ATOM 1436 C C . GLU A 1 187 ? 16.273 -5.395 -7.101 1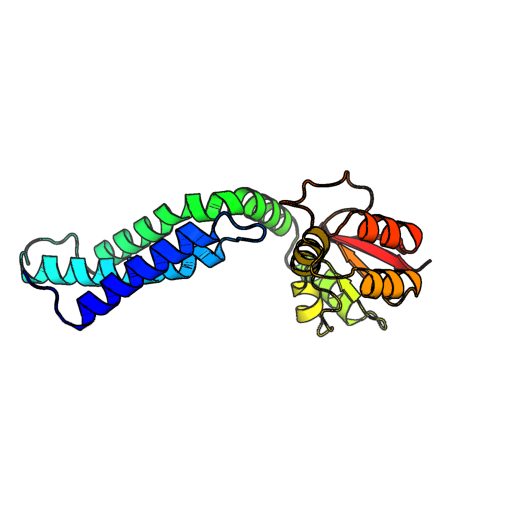.00 91.56 187 GLU A C 1
ATOM 1438 O O . GLU A 1 187 ? 16.545 -4.572 -7.972 1.00 91.56 187 GLU A O 1
ATOM 1443 N N . THR A 1 188 ? 15.894 -6.638 -7.404 1.00 94.06 188 THR A N 1
ATOM 1444 C CA . THR A 1 188 ? 15.794 -7.143 -8.777 1.00 94.06 188 THR A CA 1
ATOM 1445 C C . THR A 1 188 ? 14.786 -6.339 -9.599 1.00 94.06 188 THR A C 1
ATOM 1447 O O . THR A 1 188 ? 15.101 -5.915 -10.711 1.00 94.06 188 THR A O 1
ATOM 1450 N N . VAL A 1 189 ? 13.599 -6.064 -9.046 1.00 95.50 189 VAL A N 1
ATOM 1451 C CA . VAL A 1 189 ? 12.576 -5.242 -9.713 1.00 95.50 189 VAL A CA 1
ATOM 1452 C C . VAL A 1 189 ? 13.049 -3.797 -9.885 1.00 95.50 189 VAL A C 1
ATOM 1454 O O . VAL A 1 189 ? 12.863 -3.223 -10.960 1.00 95.50 189 VAL A O 1
ATOM 1457 N N . ARG A 1 190 ? 13.716 -3.217 -8.877 1.00 94.94 190 ARG A N 1
ATOM 1458 C CA . ARG A 1 190 ? 14.293 -1.863 -8.969 1.00 94.94 190 ARG A CA 1
ATOM 1459 C C . ARG A 1 190 ? 15.294 -1.755 -10.116 1.00 94.94 190 ARG A C 1
ATOM 1461 O O . ARG A 1 190 ? 15.208 -0.829 -10.921 1.00 94.94 190 ARG A O 1
ATOM 1468 N N . LEU A 1 191 ? 16.232 -2.699 -10.194 1.00 95.12 191 LEU A N 1
ATOM 1469 C CA . LEU A 1 191 ? 17.258 -2.728 -11.234 1.00 95.12 191 LEU A CA 1
ATOM 1470 C C . LEU A 1 191 ? 16.649 -2.947 -12.623 1.00 95.12 191 LEU A C 1
ATOM 1472 O O . LEU A 1 191 ? 17.064 -2.283 -13.570 1.00 95.12 191 LEU A O 1
ATOM 1476 N N . ALA A 1 192 ? 15.637 -3.811 -12.739 1.00 97.00 192 ALA A N 1
ATOM 1477 C CA . ALA A 1 192 ? 14.927 -4.036 -13.996 1.00 97.00 192 ALA A CA 1
ATOM 1478 C C . ALA A 1 192 ? 14.206 -2.771 -14.489 1.00 97.00 192 ALA A C 1
ATOM 1480 O O . ALA A 1 192 ? 14.312 -2.429 -15.665 1.00 97.00 192 ALA A O 1
ATOM 1481 N N . LEU A 1 193 ? 13.515 -2.046 -13.599 1.00 97.12 193 LEU A N 1
ATOM 1482 C CA . LEU A 1 193 ? 12.885 -0.767 -13.945 1.00 97.12 193 LEU A CA 1
ATOM 1483 C C . LEU A 1 193 ? 13.933 0.254 -14.392 1.00 97.12 193 LEU A C 1
ATOM 1485 O O . LEU A 1 193 ? 13.790 0.852 -15.455 1.00 97.12 193 LEU A O 1
ATOM 1489 N N . ARG A 1 194 ? 15.014 0.400 -13.620 1.00 96.12 194 ARG A N 1
ATOM 1490 C CA . ARG A 1 194 ? 16.090 1.362 -13.897 1.00 96.12 194 ARG A CA 1
ATOM 1491 C C . ARG A 1 194 ? 16.793 1.105 -15.230 1.00 96.12 194 ARG A C 1
ATOM 1493 O O . ARG A 1 194 ? 17.265 2.044 -15.854 1.00 96.12 194 ARG A O 1
ATOM 1500 N N . ALA A 1 195 ? 16.876 -0.152 -15.657 1.00 96.56 195 ALA A N 1
ATOM 1501 C CA . ALA A 1 195 ? 17.536 -0.525 -16.903 1.00 96.56 195 ALA A CA 1
ATOM 1502 C C . ALA A 1 195 ? 16.727 -0.178 -18.166 1.00 96.56 195 ALA A C 1
ATOM 1504 O O . ALA A 1 195 ? 17.298 -0.166 -19.252 1.00 96.56 195 ALA A O 1
ATOM 1505 N N . VAL A 1 196 ? 15.411 0.037 -18.048 1.00 97.81 196 VAL A N 1
ATOM 1506 C CA . VAL A 1 196 ? 14.505 0.111 -19.210 1.00 97.81 196 VAL A CA 1
ATOM 1507 C C . VAL A 1 196 ? 13.657 1.389 -19.231 1.00 97.81 196 VAL A C 1
ATOM 1509 O O . VAL A 1 196 ? 13.154 1.775 -20.288 1.00 97.81 196 VAL A O 1
ATOM 1512 N N . TYR A 1 197 ? 13.494 2.051 -18.084 1.00 98.00 197 TYR A N 1
ATOM 1513 C CA . TYR A 1 197 ? 12.678 3.251 -17.941 1.00 98.00 197 TYR A CA 1
ATOM 1514 C C . TYR A 1 197 ? 13.537 4.452 -17.542 1.00 98.00 197 TYR A C 1
ATOM 1516 O O . TYR A 1 197 ? 14.144 4.469 -16.469 1.00 98.00 197 TYR A O 1
ATOM 1524 N N . ALA A 1 198 ? 13.534 5.483 -18.385 1.00 97.12 198 ALA A N 1
ATOM 1525 C CA . ALA A 1 198 ? 14.241 6.732 -18.148 1.00 97.12 198 ALA A CA 1
ATOM 1526 C C . ALA A 1 198 ? 13.424 7.689 -17.262 1.00 97.12 198 ALA A C 1
ATOM 1528 O O . ALA A 1 198 ? 12.189 7.717 -17.359 1.00 97.12 198 ALA A O 1
ATOM 1529 N N . PRO A 1 199 ? 14.084 8.517 -16.428 1.00 96.81 199 PRO A N 1
ATOM 1530 C CA . PRO A 1 199 ? 13.420 9.581 -15.683 1.00 96.81 199 PRO A CA 1
ATOM 1531 C C . PRO A 1 199 ? 12.687 10.546 -16.623 1.00 96.81 199 PRO A C 1
ATOM 1533 O O . PRO 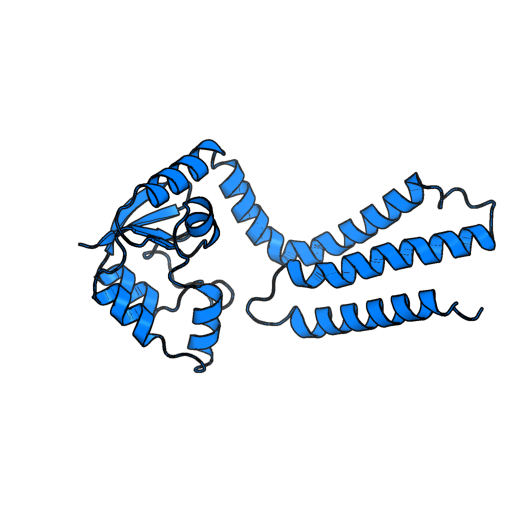A 1 199 ? 13.278 11.133 -17.526 1.00 96.81 199 PRO A O 1
ATOM 1536 N N . ALA A 1 200 ? 11.394 10.734 -16.382 1.00 95.62 200 ALA A N 1
ATOM 1537 C CA . ALA A 1 200 ? 10.513 11.621 -17.141 1.00 95.62 200 ALA A CA 1
ATOM 1538 C C . ALA A 1 200 ? 10.097 12.874 -16.348 1.00 95.62 200 ALA A C 1
ATOM 1540 O O . ALA A 1 200 ? 9.327 13.695 -16.845 1.00 95.62 200 ALA A O 1
ATOM 1541 N N . GLY A 1 201 ? 10.598 13.022 -15.120 1.00 92.50 201 GLY A N 1
ATOM 1542 C CA . GLY A 1 201 ? 10.363 14.172 -14.253 1.00 92.50 201 GLY A CA 1
ATOM 1543 C C . GLY A 1 201 ? 9.907 13.773 -12.854 1.00 92.50 201 GLY A C 1
ATOM 1544 O O . GLY A 1 201 ? 9.857 12.595 -12.498 1.00 92.50 201 GLY A O 1
ATOM 1545 N N . GLN A 1 202 ? 9.563 14.780 -12.059 1.00 90.81 202 GLN A N 1
ATOM 1546 C CA . GLN A 1 202 ? 9.008 14.604 -10.726 1.00 90.81 202 GLN A CA 1
ATOM 1547 C C . GLN A 1 202 ? 7.763 15.477 -10.598 1.00 90.81 202 GLN A C 1
ATOM 1549 O O . GLN A 1 202 ? 7.771 16.637 -11.010 1.00 90.81 202 GLN A O 1
ATOM 1554 N N . LEU A 1 203 ? 6.701 14.925 -10.021 1.00 87.12 203 LEU A N 1
ATOM 1555 C CA . LEU A 1 203 ? 5.470 15.651 -9.747 1.00 87.12 203 LEU A CA 1
ATOM 1556 C C . LEU A 1 203 ? 5.018 15.313 -8.333 1.00 87.12 203 LEU A C 1
ATOM 1558 O O . LEU A 1 203 ? 4.731 14.159 -8.031 1.00 87.12 203 LEU A O 1
ATOM 1562 N N . THR A 1 204 ? 4.954 16.320 -7.459 1.00 75.00 204 THR A N 1
ATOM 1563 C CA . THR A 1 204 ? 4.262 16.171 -6.165 1.00 75.00 204 THR A CA 1
ATOM 1564 C C . THR A 1 204 ? 4.888 15.085 -5.275 1.00 75.00 204 THR A C 1
ATOM 1566 O O . THR A 1 204 ? 4.196 14.283 -4.654 1.00 75.00 204 THR A O 1
ATOM 1569 N N . GLY A 1 205 ? 6.220 14.993 -5.258 1.00 80.81 205 GLY A N 1
ATOM 1570 C CA . GLY A 1 205 ? 6.936 13.943 -4.523 1.00 80.81 205 GLY A CA 1
ATOM 1571 C C . GLY A 1 205 ? 6.900 12.554 -5.175 1.00 80.81 205 GLY A C 1
ATOM 1572 O O . GLY A 1 205 ? 7.496 11.633 -4.626 1.00 80.81 205 GLY A O 1
ATOM 1573 N N . TYR A 1 206 ? 6.274 12.400 -6.345 1.00 90.56 206 TYR A N 1
ATOM 1574 C CA . TYR A 1 206 ? 6.345 11.185 -7.155 1.00 90.56 206 TYR A CA 1
ATOM 1575 C C . TYR A 1 206 ? 7.376 11.319 -8.263 1.00 90.56 206 TYR A C 1
ATOM 1577 O O . TYR A 1 206 ? 7.465 12.347 -8.935 1.00 90.56 206 TYR A O 1
ATOM 1585 N N . TRP A 1 207 ? 8.106 10.239 -8.486 1.00 94.31 207 TRP A N 1
ATOM 1586 C CA . TRP A 1 207 ? 9.072 10.087 -9.558 1.00 94.31 207 TRP A CA 1
ATOM 1587 C C . TRP A 1 207 ? 8.403 9.425 -10.751 1.00 94.31 207 TRP A C 1
ATOM 1589 O O . TRP A 1 207 ? 7.751 8.386 -10.620 1.00 94.31 207 TRP A O 1
ATOM 1599 N N . LEU A 1 208 ? 8.543 10.054 -11.911 1.00 96.62 208 LEU A N 1
ATOM 1600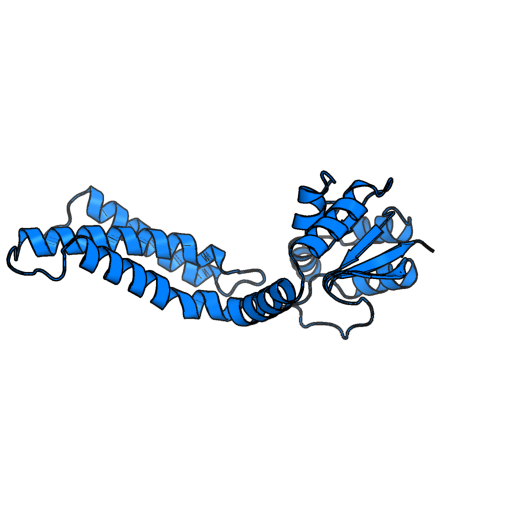 C CA . LEU A 1 208 ? 7.922 9.619 -13.150 1.00 96.62 208 LEU A CA 1
ATOM 1601 C C . LEU A 1 208 ? 8.989 9.009 -14.044 1.00 96.62 208 LEU A C 1
ATOM 1603 O O . LEU A 1 208 ? 10.050 9.605 -14.234 1.00 96.62 208 LEU A O 1
ATOM 1607 N N . TYR A 1 209 ? 8.685 7.863 -14.639 1.00 97.94 209 TYR A N 1
ATOM 1608 C CA . TYR A 1 209 ? 9.559 7.210 -15.604 1.00 97.94 209 TYR A CA 1
ATOM 1609 C C . TYR A 1 209 ? 8.773 6.752 -16.826 1.00 97.94 209 TYR A C 1
ATOM 1611 O O . TYR A 1 209 ? 7.593 6.395 -16.737 1.00 97.94 209 TYR A O 1
ATOM 1619 N N . ARG A 1 210 ? 9.436 6.764 -17.979 1.00 97.44 210 ARG A N 1
ATOM 1620 C CA . ARG A 1 210 ? 8.876 6.331 -19.262 1.00 97.44 210 ARG A CA 1
ATOM 1621 C C . ARG A 1 210 ? 9.828 5.352 -19.942 1.00 97.44 210 ARG A C 1
ATOM 1623 O O . ARG A 1 210 ? 11.031 5.445 -19.713 1.00 97.44 210 ARG A O 1
ATOM 1630 N N . PRO A 1 211 ? 9.302 4.401 -20.725 1.00 96.12 211 PRO A N 1
ATOM 1631 C CA . PRO A 1 211 ? 10.148 3.467 -21.449 1.00 96.12 211 PRO A CA 1
ATOM 1632 C C . PRO A 1 211 ? 11.035 4.225 -22.444 1.00 96.12 211 PRO A C 1
ATOM 1634 O O . PRO A 1 211 ? 10.555 5.145 -23.110 1.00 96.12 211 PRO A O 1
ATOM 1637 N N . GLU A 1 212 ? 12.308 3.834 -22.526 1.00 85.12 212 GLU A N 1
ATOM 1638 C CA . GLU A 1 212 ? 13.217 4.268 -23.602 1.00 85.12 212 GLU A CA 1
ATOM 1639 C C . GLU A 1 212 ? 12.890 3.624 -24.958 1.00 85.12 212 GLU A C 1
ATOM 1641 O O . GLU A 1 212 ? 12.429 2.454 -24.988 1.00 85.12 212 GLU A O 1
#

Secondary structure (DSSP, 8-state):
-PPPHHHHHHHHHHHHHHHHHHHHTTSTT--GGGGHHHHHHHHHHHHHHHHHHHHH-TT-GGGSHHHHHHHHHHHHHHTHHHHHTTHHHHHHHHHHHHHS-HHHHHHHHHHHHH-SSEEEES-HHHHHHTT------HHHHHHHHHTTSS--HHHHHHHHTT-EEEEEESS-TTSPPPPTTT-SS-HHHHHHHHHHEEEEEEETTEEEEEE-

Foldseek 3Di:
DDDDPVLVVLVVQLVVLVVQLVVPCPDQVRALVSCVSNLVSVLVNLVVVLVVCCVVPVPPPCSDPVNSVVVSVVSVVVCVVVNVVCVVVVVVVVVLVVVQPPVQLVVLLCVCLPQPAAEAECPVVSCVSSVHDHPDNQRVVQVCVVVVNDDCVVVLVCLLVQRHQKYKYLDDLPDPQDDNSPDSHDPSNSVSNVVFWDFPDDTSSITMTGGD

Solvent-accessible surface area (backbone atoms only — not comparable to full-atom values): 11846 Å² total; per-residue (Å²): 135,86,76,54,75,73,54,49,52,49,51,50,48,33,52,50,33,44,52,49,33,67,71,44,62,81,40,88,88,52,58,57,73,57,48,50,59,37,52,53,35,48,47,53,48,51,53,54,51,42,50,53,47,43,76,78,40,72,84,56,70,66,62,36,75,69,41,46,49,49,50,43,50,49,53,57,53,67,43,40,64,70,37,35,80,50,34,59,61,45,44,54,51,45,51,55,48,62,75,32,48,79,66,44,59,52,48,53,24,52,50,60,44,66,44,88,50,45,54,40,39,70,51,57,65,50,29,53,75,26,75,43,66,74,76,57,64,35,55,65,51,33,55,33,34,77,70,68,76,40,79,62,61,71,60,51,53,40,46,75,66,53,58,38,56,34,37,43,26,76,59,61,80,85,53,79,87,58,60,76,93,73,35,48,59,46,70,68,57,45,53,50,44,60,75,48,33,43,85,69,52,73,56,74,74,26,33,32,27,28,57,114

Mean predicted aligned error: 9.56 Å

Sequence (212 aa):
MCARRPERLWQAYFVLAGVETLLTVGKLGASSNYWLELSAATSVLIGVVAMRIREVRPERRLFTAPGLAALVFVALLASVPAYQANVSQALEQEFARRDNQPTARAELVAMAAREPGAVLTDDPGIAVEAGKRVEFEFVVFTILATQGIWNEQPILDAIAARRFGLVVLTTSLDDPVRPLISARYTETVRLALRAVYAPAGQLTGYWLYRPE